Protein AF-A0AAW1LV44-F1 (afdb_monomer_lite)

Secondary structure (DSSP, 8-state):
-HHHHHHHTTS---------GGGGGGGGTTS-------------------HHHHHHHHHHHT--------EE-GGG--SPEEEEEETT--TTSTTHHHHHHHS--TT----TT-EEEEE-SS-EEEEEEEESSTTS---HHHHHHHHHHHHHH---S----B---SSS---SS--EE----------

Organism: Popillia japonica (NCBI:txid7064)

Foldseek 3Di:
DPPVVVVVVVDDDDDDDDDDPVCPCVVPPPPDDDDDDDDDDDDDDPDDPAPVVVVVVCVVVVDDDDFDWDWDFPQPDQAAEEEEDAQVLDPPQLCSCVCVVQFDCPPPRDDQLDWDWTDDPRYIYIYGHQHNDPPDDRDPNSVVSNVVNVVVVDPDLQGFYFYADRPPRPPDGITGIGGGDRPPPPD

pLDDT: mean 71.62, std 17.46, range [27.5, 92.81]

Sequence (187 aa):
MLRWRLRLSEYEYEIKYKPGRINSNADGLCRLLPHQETSTINTTNVSELNYQNFIKYHYTNQEVITFEKEEKPLAKIRSPLIIFWSQDLDESNQFSDFIKSHFNLNDVNPTINECIRLNNINQTIYLLFGTNCHFDKLEYKDIFQCLLNFRKTIKNNDFIFALPERHKNIKSNQLYEMFKYSSSISV

Structure (mmCIF, N/CA/C/O backbone):
data_AF-A0AAW1LV44-F1
#
_entry.id   AF-A0AAW1LV44-F1
#
loop_
_atom_site.group_PDB
_atom_site.id
_atom_site.type_symbol
_atom_site.label_atom_id
_atom_site.label_alt_id
_atom_site.label_comp_id
_atom_site.label_asym_id
_atom_site.label_entity_id
_atom_site.label_seq_id
_atom_site.pdbx_PDB_ins_code
_atom_site.Cartn_x
_atom_site.Cartn_y
_atom_site.Cartn_z
_atom_site.occupancy
_atom_site.B_iso_or_equiv
_atom_site.auth_seq_id
_atom_site.auth_comp_id
_atom_site.auth_asym_id
_atom_site.auth_atom_id
_atom_site.pdbx_PDB_model_num
ATOM 1 N N . MET A 1 1 ? -5.492 -28.083 -25.296 1.00 59.88 1 MET A N 1
ATOM 2 C CA . MET A 1 1 ? -5.864 -29.244 -24.449 1.00 59.88 1 MET A CA 1
ATOM 3 C C . MET A 1 1 ? -5.613 -30.624 -25.083 1.00 59.88 1 MET A C 1
ATOM 5 O O . MET A 1 1 ? -5.496 -31.582 -24.336 1.00 59.88 1 MET A O 1
ATOM 9 N N . LEU A 1 2 ? -5.478 -30.770 -26.412 1.00 70.94 2 LEU A N 1
ATOM 10 C CA . LEU A 1 2 ? -5.420 -32.088 -27.080 1.00 70.94 2 LEU A CA 1
ATOM 11 C C . LEU A 1 2 ? -4.149 -32.928 -26.805 1.00 70.94 2 LEU A C 1
ATOM 13 O O . LEU A 1 2 ? -4.217 -34.150 -26.736 1.00 70.94 2 LEU A O 1
ATOM 17 N N . ARG A 1 3 ? -2.994 -32.275 -26.605 1.00 70.31 3 ARG A N 1
ATOM 18 C CA . ARG A 1 3 ? -1.678 -32.934 -26.469 1.00 70.31 3 ARG A CA 1
ATOM 19 C C . ARG A 1 3 ? -1.577 -33.888 -25.272 1.00 70.31 3 ARG A C 1
ATOM 21 O O . ARG A 1 3 ? -0.935 -34.926 -25.373 1.00 70.31 3 ARG A O 1
ATOM 28 N N . TRP A 1 4 ? -2.199 -33.538 -24.149 1.00 73.00 4 TRP A N 1
ATOM 29 C CA . TRP A 1 4 ? -2.125 -34.340 -22.924 1.00 73.00 4 TRP A CA 1
ATOM 30 C C . TRP A 1 4 ? -3.054 -35.553 -22.959 1.00 73.00 4 TRP A C 1
ATOM 32 O O . TRP A 1 4 ? -2.708 -36.597 -22.421 1.00 73.00 4 TRP A O 1
ATOM 42 N N . ARG A 1 5 ? -4.184 -35.449 -23.666 1.00 79.88 5 ARG A N 1
ATOM 43 C CA . ARG A 1 5 ? -5.144 -36.548 -23.821 1.00 79.88 5 ARG A CA 1
ATOM 44 C C . ARG A 1 5 ? -4.548 -37.737 -24.578 1.00 79.88 5 ARG A C 1
ATOM 46 O O . ARG A 1 5 ? -4.749 -38.864 -24.154 1.00 79.88 5 ARG A O 1
ATOM 53 N N . LEU A 1 6 ? -3.796 -37.472 -25.649 1.00 81.12 6 LEU A N 1
ATOM 54 C CA . LEU A 1 6 ? -3.144 -38.515 -26.453 1.00 81.12 6 LEU A CA 1
ATOM 55 C C . LEU A 1 6 ? -2.041 -39.246 -25.677 1.00 81.12 6 LEU A C 1
ATOM 57 O O . LEU A 1 6 ? -1.939 -40.461 -25.758 1.00 81.12 6 LEU A O 1
ATOM 61 N N . ARG A 1 7 ? -1.260 -38.521 -24.866 1.00 79.81 7 ARG A N 1
ATOM 62 C CA . ARG A 1 7 ? -0.252 -39.152 -24.001 1.00 79.81 7 ARG A CA 1
ATOM 63 C C . ARG A 1 7 ? -0.875 -40.036 -22.931 1.00 79.81 7 ARG A C 1
ATOM 65 O O . ARG A 1 7 ? -0.362 -41.106 -22.657 1.00 79.81 7 ARG A O 1
ATOM 72 N N . LEU A 1 8 ? -1.968 -39.593 -22.312 1.00 81.12 8 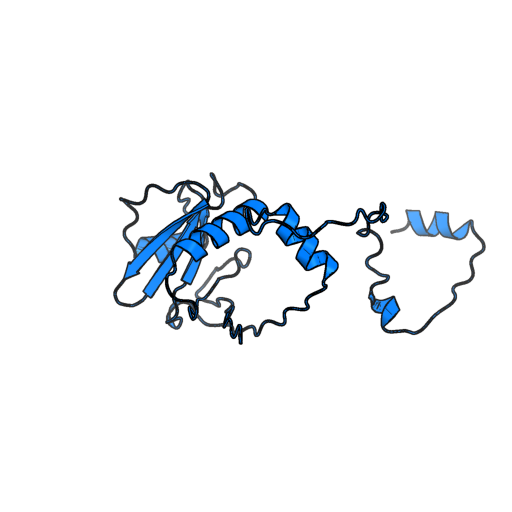LEU A N 1
ATOM 73 C CA . LEU A 1 8 ? -2.614 -40.374 -21.257 1.00 81.12 8 LEU A CA 1
ATOM 74 C C . LEU A 1 8 ? -3.295 -41.635 -21.800 1.00 81.12 8 LEU A C 1
ATOM 76 O O . LEU A 1 8 ? -3.354 -42.623 -21.081 1.00 81.12 8 LEU A O 1
ATOM 80 N N . SER A 1 9 ? -3.751 -41.637 -23.059 1.00 86.31 9 SER A N 1
ATOM 81 C CA . SER A 1 9 ? -4.369 -42.822 -23.671 1.00 86.31 9 SER A CA 1
ATOM 82 C C . SER A 1 9 ? -3.408 -43.983 -23.943 1.00 86.31 9 SER A C 1
ATOM 84 O O . SER A 1 9 ? -3.876 -45.072 -24.248 1.00 86.31 9 SER A O 1
ATOM 86 N N . GLU A 1 10 ? -2.093 -43.773 -23.845 1.00 89.25 10 GLU A N 1
ATOM 87 C CA . GLU A 1 10 ? -1.090 -44.836 -24.015 1.00 89.25 10 GLU A CA 1
ATOM 88 C C . GLU A 1 10 ? -0.897 -45.689 -22.748 1.00 89.25 10 GLU A C 1
ATOM 90 O O . GLU A 1 10 ? -0.266 -46.741 -22.811 1.00 89.25 10 GLU A O 1
ATOM 95 N N . TYR A 1 11 ? -1.432 -45.259 -21.601 1.00 88.94 11 TYR A N 1
ATOM 96 C CA . TYR A 1 11 ? -1.263 -45.938 -20.316 1.00 88.94 11 TYR A CA 1
ATOM 97 C C . TYR A 1 11 ? -2.575 -46.581 -19.853 1.00 88.94 11 TYR A C 1
ATOM 99 O O . TYR A 1 11 ? -3.642 -45.977 -19.954 1.00 88.94 11 TYR A O 1
ATOM 107 N N . GLU A 1 12 ? -2.496 -47.774 -19.264 1.00 87.38 12 GLU A N 1
ATOM 108 C CA . GLU A 1 12 ? -3.610 -48.362 -18.519 1.00 87.38 12 GLU A CA 1
ATOM 109 C C . GLU A 1 12 ? -3.657 -47.746 -17.118 1.00 87.38 12 GLU A C 1
ATOM 111 O O . GLU A 1 12 ? -2.725 -47.890 -16.325 1.00 87.38 12 GLU A O 1
ATOM 116 N N . TYR A 1 13 ? -4.732 -47.024 -16.805 1.00 83.56 13 TYR A N 1
ATOM 117 C CA . TYR A 1 13 ? -4.916 -46.404 -15.497 1.00 83.56 13 TYR A CA 1
ATOM 118 C C . TYR A 1 13 ? -6.321 -46.651 -14.953 1.00 83.56 13 TYR A C 1
ATOM 120 O O . TYR A 1 13 ? -7.307 -46.703 -15.684 1.00 83.56 13 TYR A O 1
ATOM 128 N N . GLU A 1 14 ? -6.410 -46.755 -13.630 1.00 86.00 14 GLU A N 1
ATOM 129 C CA . GLU A 1 14 ? -7.662 -46.894 -12.893 1.00 86.00 14 GLU A CA 1
ATOM 130 C C . GLU A 1 14 ? -7.895 -45.620 -12.068 1.00 86.00 14 GLU A C 1
ATOM 132 O O . GLU A 1 14 ? -7.075 -45.251 -11.223 1.00 86.00 14 GLU A O 1
ATOM 137 N N . ILE A 1 15 ? -9.014 -44.927 -12.299 1.00 78.44 15 ILE A N 1
ATOM 138 C CA . ILE A 1 15 ? -9.372 -43.736 -11.517 1.00 78.44 15 ILE A CA 1
ATOM 139 C C . ILE A 1 15 ? -10.054 -44.186 -10.223 1.00 78.44 15 ILE A C 1
ATOM 141 O O . ILE A 1 15 ? -11.226 -44.560 -10.222 1.00 78.44 15 ILE A O 1
ATOM 145 N N . LYS A 1 16 ? -9.339 -44.099 -9.097 1.00 77.69 16 LYS A N 1
ATOM 146 C CA . LYS A 1 16 ? -9.904 -44.364 -7.764 1.00 77.69 16 LYS A CA 1
ATOM 147 C C . LYS A 1 16 ? -10.396 -43.071 -7.125 1.00 77.69 16 LYS A C 1
ATOM 149 O O . LYS A 1 16 ? -9.604 -42.279 -6.617 1.00 77.69 16 LYS A O 1
ATOM 154 N N . TYR A 1 17 ? -11.712 -42.868 -7.127 1.00 74.31 17 TYR A N 1
ATOM 155 C CA . TYR A 1 17 ? -12.336 -41.737 -6.444 1.00 74.31 17 TYR A CA 1
ATOM 156 C C . TYR A 1 17 ? -12.250 -41.902 -4.919 1.00 74.31 17 TYR A C 1
ATOM 158 O O . TYR A 1 17 ? -12.671 -42.920 -4.371 1.00 74.31 17 TYR A O 1
ATOM 166 N N . LYS A 1 18 ? -11.713 -40.891 -4.226 1.00 66.75 18 LYS A N 1
ATOM 167 C CA . LYS A 1 18 ? -11.659 -40.832 -2.757 1.00 66.75 18 LYS A CA 1
ATOM 168 C C . LYS A 1 18 ? -12.358 -39.560 -2.263 1.00 66.75 18 LYS A C 1
ATOM 170 O O . LYS A 1 18 ? -11.726 -38.497 -2.270 1.00 66.75 18 LYS A O 1
ATOM 175 N N . PRO A 1 19 ? -13.633 -39.633 -1.841 1.00 63.62 19 PRO A N 1
ATOM 176 C CA . PRO A 1 19 ? -14.338 -38.470 -1.317 1.00 63.62 19 PRO A CA 1
ATOM 177 C C . PRO A 1 19 ? -13.716 -38.037 0.016 1.00 63.62 19 PRO A C 1
ATOM 179 O O . PRO A 1 19 ? -13.585 -38.834 0.941 1.00 63.62 19 PRO A O 1
ATOM 182 N N . GLY A 1 20 ? -13.320 -36.769 0.121 1.00 65.31 20 GLY A N 1
ATOM 183 C CA . GLY A 1 20 ? -12.789 -36.208 1.359 1.00 65.31 20 GLY A CA 1
ATOM 184 C C . GLY A 1 20 ? -12.456 -34.725 1.230 1.00 65.31 20 GLY A C 1
ATOM 185 O O . GLY A 1 20 ? -11.837 -34.306 0.254 1.00 65.31 20 GLY A O 1
ATOM 186 N N . ARG A 1 21 ? -12.819 -33.932 2.248 1.00 55.78 21 ARG A N 1
ATOM 187 C CA . ARG A 1 21 ? -12.537 -32.482 2.344 1.00 55.78 21 ARG A CA 1
ATOM 188 C C . ARG A 1 21 ? -11.030 -32.164 2.300 1.00 55.78 21 ARG A C 1
ATOM 190 O O . ARG A 1 21 ? -10.643 -31.073 1.905 1.00 55.78 21 ARG A O 1
ATOM 197 N N . ILE A 1 22 ? -10.196 -33.153 2.628 1.00 59.81 22 ILE A N 1
ATOM 198 C CA . ILE A 1 22 ? -8.724 -33.117 2.594 1.00 59.81 22 ILE A CA 1
ATOM 199 C C . ILE A 1 22 ? -8.189 -33.055 1.147 1.00 59.81 22 ILE A C 1
ATOM 201 O O . ILE A 1 22 ? -7.154 -32.449 0.893 1.00 59.81 22 ILE A O 1
ATOM 205 N N . ASN A 1 23 ? -8.927 -33.609 0.176 1.00 52.72 23 ASN A N 1
ATOM 206 C CA . ASN A 1 23 ? -8.529 -33.650 -1.237 1.00 52.72 23 ASN A CA 1
ATOM 207 C C . ASN A 1 23 ? -9.073 -32.466 -2.052 1.00 52.72 23 ASN A C 1
ATOM 209 O O . ASN A 1 23 ? -8.818 -32.384 -3.251 1.00 52.72 23 ASN A O 1
ATOM 213 N N . SER A 1 24 ? -9.795 -31.531 -1.422 1.00 50.53 24 SER A N 1
ATOM 214 C CA . SER A 1 24 ? -10.335 -30.348 -2.109 1.00 50.53 24 SER A CA 1
ATOM 215 C C . SER A 1 24 ? -9.235 -29.407 -2.627 1.00 50.53 24 SER A C 1
ATOM 217 O O . SER A 1 24 ? -9.494 -28.607 -3.517 1.00 50.53 24 SER A O 1
ATOM 219 N N . ASN A 1 25 ? -8.007 -29.548 -2.112 1.00 53.12 25 ASN A N 1
ATOM 220 C CA . ASN A 1 25 ? -6.814 -28.814 -2.545 1.00 53.12 25 ASN A CA 1
ATOM 221 C C . ASN A 1 25 ? -5.931 -29.604 -3.535 1.00 53.12 25 ASN A C 1
ATOM 223 O O . ASN A 1 25 ? -4.837 -29.148 -3.869 1.00 53.12 25 ASN A O 1
ATOM 227 N N . ALA A 1 26 ? -6.368 -30.775 -4.019 1.00 53.94 26 ALA A N 1
ATOM 228 C CA . ALA A 1 26 ? -5.604 -31.572 -4.990 1.00 53.94 26 ALA A CA 1
ATOM 229 C C . ALA A 1 26 ? -5.420 -30.859 -6.346 1.00 53.94 26 ALA A C 1
ATOM 231 O O . ALA A 1 26 ? -4.482 -31.167 -7.076 1.00 53.94 26 ALA A O 1
ATOM 232 N N . ASP A 1 27 ? -6.245 -29.847 -6.634 1.00 54.91 27 ASP A N 1
ATOM 233 C CA . ASP A 1 27 ? -6.111 -28.957 -7.798 1.00 54.91 27 ASP A CA 1
ATOM 234 C C . ASP A 1 27 ? -4.880 -28.014 -7.702 1.00 54.91 27 ASP A C 1
ATOM 236 O O . ASP A 1 27 ? -4.541 -27.297 -8.638 1.00 54.91 27 ASP A O 1
ATOM 240 N N . GLY A 1 28 ? -4.162 -28.023 -6.566 1.00 49.91 28 GLY A N 1
ATOM 241 C CA . GLY A 1 28 ? -3.028 -27.138 -6.269 1.00 49.91 28 GLY A CA 1
ATOM 242 C C . GLY A 1 28 ? -1.634 -27.783 -6.246 1.00 49.91 28 GLY A C 1
ATOM 243 O O . GLY A 1 28 ? -0.686 -27.131 -5.799 1.00 49.91 28 GLY A O 1
ATOM 244 N N . LEU A 1 29 ? -1.459 -29.029 -6.707 1.00 50.44 29 LEU A N 1
ATOM 245 C CA . LEU A 1 29 ? -0.192 -29.792 -6.628 1.00 50.44 29 LEU A CA 1
ATOM 246 C C . LEU A 1 29 ? 0.953 -29.313 -7.560 1.00 50.44 29 LEU A C 1
ATOM 248 O O . LEU A 1 29 ? 1.772 -30.106 -8.013 1.00 50.44 29 LEU A O 1
ATOM 252 N N . CYS A 1 30 ? 1.088 -28.006 -7.798 1.00 44.97 30 CYS A N 1
ATOM 253 C CA . CYS A 1 30 ? 2.305 -27.418 -8.383 1.00 44.97 30 CYS A CA 1
ATOM 254 C C . CYS A 1 30 ? 3.004 -26.384 -7.481 1.00 44.97 30 CYS A C 1
ATOM 256 O O . CYS A 1 30 ? 3.848 -25.638 -7.969 1.00 44.97 30 CYS A O 1
ATOM 258 N N . ARG A 1 31 ? 2.690 -26.301 -6.178 1.00 51.72 31 ARG A N 1
ATOM 259 C CA . ARG A 1 31 ? 3.281 -25.272 -5.289 1.00 51.72 31 ARG A CA 1
ATOM 260 C C . ARG A 1 31 ? 3.856 -25.756 -3.955 1.00 51.72 31 ARG A C 1
ATOM 262 O O . ARG A 1 31 ? 4.122 -24.935 -3.086 1.00 51.72 31 ARG A O 1
ATOM 269 N N . LEU A 1 32 ? 4.100 -27.052 -3.786 1.00 48.75 32 LEU A N 1
ATOM 270 C CA . LEU A 1 32 ? 4.829 -27.564 -2.621 1.00 48.75 32 LEU A CA 1
ATOM 271 C C . LEU A 1 32 ? 6.212 -28.047 -3.076 1.00 48.75 32 LEU A C 1
ATOM 273 O O . LEU A 1 32 ? 6.321 -29.050 -3.775 1.00 48.75 32 LEU A O 1
ATOM 277 N N . LEU A 1 33 ? 7.262 -27.302 -2.721 1.00 44.53 33 LEU A N 1
ATOM 278 C CA . LEU A 1 33 ? 8.645 -27.780 -2.821 1.00 44.53 33 LEU A CA 1
ATOM 279 C C . LEU A 1 33 ? 8.858 -28.911 -1.796 1.00 44.53 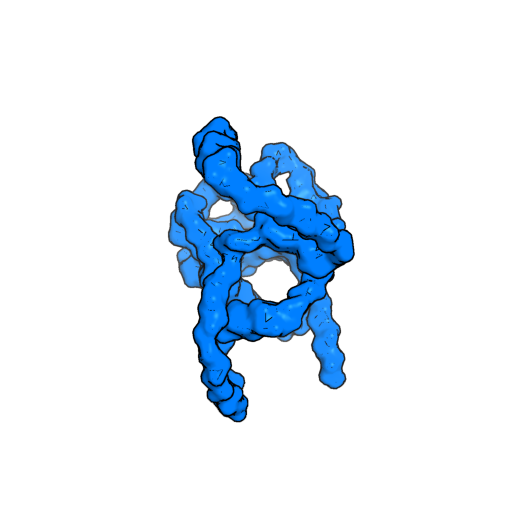33 LEU A C 1
ATOM 281 O O . LEU A 1 33 ? 8.277 -28.847 -0.708 1.00 44.53 33 LEU A O 1
ATOM 285 N N . PRO A 1 34 ? 9.664 -29.942 -2.110 1.00 44.44 34 PRO A N 1
ATOM 286 C CA . PRO A 1 34 ? 9.899 -31.046 -1.194 1.00 44.44 34 PRO A CA 1
ATOM 287 C C . PRO A 1 34 ? 10.616 -30.562 0.069 1.00 44.44 34 PRO A C 1
ATOM 289 O O . PRO A 1 34 ? 11.611 -29.840 0.021 1.00 44.44 34 PRO A O 1
ATOM 292 N N . HIS A 1 35 ? 10.056 -30.982 1.198 1.00 42.09 35 HIS A N 1
ATOM 293 C CA . HIS A 1 35 ? 10.529 -30.771 2.557 1.00 42.09 35 HIS A CA 1
ATOM 294 C C . HIS A 1 35 ? 11.988 -31.241 2.693 1.00 42.09 35 HIS A C 1
ATOM 296 O O . HIS A 1 35 ? 12.250 -32.441 2.661 1.00 42.09 35 HIS A O 1
ATOM 302 N N . GLN A 1 36 ? 12.936 -30.310 2.834 1.00 47.69 36 GLN A N 1
ATOM 303 C CA . GLN A 1 36 ? 14.270 -30.626 3.341 1.00 47.69 36 GLN A CA 1
ATOM 304 C C . GLN A 1 36 ? 14.306 -30.334 4.845 1.00 47.69 36 GLN A C 1
ATOM 306 O O . GLN A 1 36 ? 14.183 -29.192 5.277 1.00 47.69 36 GLN A O 1
ATOM 311 N N . GLU A 1 37 ? 14.371 -31.436 5.588 1.00 47.19 37 GLU A N 1
ATOM 312 C CA . GLU A 1 37 ? 14.897 -31.667 6.936 1.00 47.19 37 GLU A CA 1
ATOM 313 C C . GLU A 1 37 ? 14.923 -30.490 7.932 1.00 47.19 37 GLU A C 1
ATOM 315 O O . GLU A 1 37 ? 15.681 -29.523 7.849 1.00 47.19 37 GLU A O 1
ATOM 320 N N . THR A 1 38 ? 14.100 -30.657 8.967 1.00 45.34 38 THR A N 1
ATOM 321 C CA . THR A 1 38 ? 14.036 -29.882 10.205 1.00 45.34 38 THR A CA 1
ATOM 322 C C . THR A 1 38 ? 15.399 -29.738 10.880 1.00 45.34 38 THR A C 1
ATOM 324 O O . THR A 1 38 ? 15.876 -30.658 11.540 1.00 45.34 38 THR A O 1
ATOM 327 N N . SER A 1 39 ? 15.981 -28.542 10.805 1.00 39.94 39 SER A N 1
ATOM 328 C CA . SER A 1 39 ? 16.991 -28.100 11.768 1.00 39.94 39 SER A CA 1
ATOM 329 C C . SER A 1 39 ? 16.300 -27.397 12.937 1.00 39.94 39 SER A C 1
ATOM 331 O O . SER A 1 39 ? 15.615 -26.386 12.760 1.00 39.94 39 SER A O 1
ATOM 333 N N . THR A 1 40 ? 16.471 -27.961 14.129 1.00 40.94 40 THR A N 1
ATOM 334 C CA . THR A 1 40 ? 16.079 -27.412 15.432 1.00 40.94 40 THR A CA 1
ATOM 335 C C . THR A 1 40 ? 16.654 -26.008 15.624 1.00 40.94 40 THR A C 1
ATOM 337 O O . THR A 1 40 ? 17.873 -25.844 15.667 1.00 40.94 40 THR A O 1
ATOM 340 N N . ILE A 1 41 ? 15.795 -24.994 15.756 1.00 41.31 41 ILE A N 1
ATOM 341 C CA . ILE A 1 41 ? 16.218 -23.641 16.139 1.00 41.31 41 ILE A CA 1
ATOM 342 C C . ILE A 1 41 ? 16.016 -23.509 17.644 1.00 41.31 41 ILE A C 1
ATOM 344 O O . ILE A 1 41 ? 14.887 -23.457 18.126 1.00 41.31 41 ILE A O 1
ATOM 348 N N . ASN A 1 42 ? 17.134 -23.465 18.366 1.00 42.25 42 ASN A N 1
ATOM 349 C CA . ASN A 1 42 ? 17.175 -23.060 19.761 1.00 42.25 42 ASN A CA 1
ATOM 350 C C . ASN A 1 42 ? 16.745 -21.595 19.881 1.00 42.25 42 ASN A C 1
ATOM 352 O O . ASN A 1 42 ? 17.254 -20.712 19.192 1.00 42.25 42 ASN A O 1
ATOM 356 N N . THR A 1 43 ? 15.793 -21.371 20.777 1.00 47.16 43 THR A N 1
ATOM 357 C CA . THR A 1 43 ? 15.227 -20.085 21.161 1.00 47.16 43 THR A CA 1
ATOM 358 C C . THR A 1 43 ? 16.256 -19.252 21.918 1.00 47.16 43 THR A C 1
ATOM 360 O O . THR A 1 43 ? 16.388 -19.401 23.127 1.00 47.16 43 THR A O 1
ATOM 363 N N . THR A 1 44 ? 16.949 -18.337 21.247 1.00 40.75 44 THR A N 1
ATOM 364 C CA . THR A 1 44 ? 17.564 -17.172 21.897 1.00 40.75 44 THR A CA 1
ATOM 365 C C . THR A 1 44 ? 17.626 -15.998 20.918 1.00 40.75 44 THR A C 1
ATOM 367 O O . THR A 1 44 ? 18.093 -16.137 19.793 1.00 40.75 44 THR A O 1
ATOM 370 N N . ASN A 1 45 ? 17.175 -14.834 21.400 1.00 38.03 45 ASN A N 1
ATOM 371 C CA . ASN A 1 45 ? 17.267 -13.488 20.813 1.00 38.03 45 ASN A CA 1
ATOM 372 C C . ASN A 1 45 ? 16.084 -13.026 19.942 1.00 38.03 45 ASN A C 1
ATOM 374 O O . ASN A 1 45 ? 16.029 -13.197 18.727 1.00 38.03 45 ASN A O 1
ATOM 378 N N . VAL A 1 46 ? 15.157 -12.333 20.611 1.00 50.22 46 VAL A N 1
ATOM 379 C CA . VAL A 1 46 ? 14.233 -11.358 20.019 1.00 50.22 46 VAL A CA 1
ATOM 380 C C . VAL A 1 46 ? 15.063 -10.170 19.515 1.00 50.22 46 VAL A C 1
ATOM 382 O O . VAL A 1 46 ? 15.265 -9.197 20.233 1.00 50.22 46 VAL A O 1
ATOM 385 N N . SER A 1 47 ? 15.597 -10.254 18.302 1.00 52.12 47 SER A N 1
ATOM 386 C CA . SER A 1 47 ? 16.229 -9.117 17.622 1.00 52.12 47 SER A CA 1
ATOM 387 C C . SER A 1 47 ? 16.328 -9.414 16.127 1.00 52.12 47 SER A C 1
ATOM 389 O O . SER A 1 47 ? 16.872 -10.444 15.743 1.00 52.12 47 SER A O 1
ATOM 391 N N . GLU A 1 48 ? 15.790 -8.501 15.317 1.00 52.84 48 GLU A N 1
ATOM 392 C CA . GLU A 1 48 ? 15.570 -8.574 13.865 1.00 52.84 48 GLU A CA 1
ATOM 393 C C . GLU A 1 48 ? 14.354 -9.416 13.432 1.00 52.84 48 GLU A C 1
ATOM 395 O O . GLU A 1 48 ? 14.439 -10.603 13.104 1.00 52.84 48 GLU A O 1
ATOM 400 N N . LEU A 1 49 ? 13.186 -8.764 13.351 1.00 62.50 49 LEU A N 1
ATOM 401 C CA . LEU A 1 49 ? 12.053 -9.280 12.580 1.00 62.50 49 LEU A CA 1
ATOM 402 C C . LEU A 1 49 ? 12.430 -9.238 11.088 1.00 62.50 49 LEU A C 1
ATOM 404 O O . LEU A 1 49 ? 12.102 -8.302 10.366 1.00 62.50 49 LEU A O 1
ATOM 408 N N . ASN A 1 50 ? 13.190 -10.234 10.643 1.00 81.69 50 ASN A N 1
ATOM 409 C CA . ASN A 1 50 ? 13.576 -10.401 9.250 1.00 81.69 50 ASN A CA 1
ATOM 410 C C . ASN A 1 50 ? 12.384 -10.966 8.466 1.00 81.69 50 ASN A C 1
ATOM 412 O O . ASN A 1 50 ? 11.732 -11.909 8.922 1.00 81.69 50 ASN A O 1
ATOM 416 N N . TYR A 1 51 ? 12.133 -10.424 7.272 1.00 83.12 51 TYR A N 1
ATOM 417 C CA . TYR A 1 51 ? 11.101 -10.896 6.347 1.00 83.12 51 TYR A CA 1
ATOM 418 C C . TYR A 1 51 ? 11.108 -12.426 6.184 1.00 83.12 51 TYR A C 1
ATOM 420 O O . TYR A 1 51 ? 10.056 -13.056 6.232 1.00 83.12 51 TYR A O 1
ATOM 428 N N . GLN A 1 52 ? 12.287 -13.048 6.088 1.00 85.06 52 GLN A N 1
ATOM 429 C CA . GLN A 1 52 ? 12.398 -14.507 5.953 1.00 85.06 52 GLN A CA 1
ATOM 430 C C . GLN A 1 52 ? 11.875 -15.260 7.184 1.00 85.06 52 GLN A C 1
ATOM 432 O O . GLN A 1 52 ? 11.176 -16.263 7.050 1.00 85.06 52 GLN A O 1
ATOM 437 N N . ASN A 1 53 ? 12.158 -14.754 8.386 1.00 85.44 53 ASN A N 1
ATOM 438 C CA . ASN A 1 53 ? 11.677 -15.347 9.634 1.00 85.44 53 ASN A CA 1
ATOM 439 C C . ASN A 1 53 ? 10.164 -15.165 9.783 1.00 85.44 53 ASN A C 1
ATOM 441 O O . ASN A 1 53 ? 9.477 -16.109 10.164 1.00 85.44 53 ASN A O 1
ATOM 445 N N . PHE A 1 54 ? 9.650 -13.983 9.428 1.00 84.25 54 PHE A N 1
ATOM 446 C CA . PHE A 1 54 ? 8.215 -13.692 9.408 1.00 84.25 54 PHE A CA 1
ATOM 447 C C . PHE A 1 54 ? 7.466 -14.676 8.503 1.00 84.25 54 PHE A C 1
ATOM 449 O O . PHE A 1 54 ? 6.517 -15.332 8.929 1.00 84.25 54 PHE A O 1
ATOM 456 N N . ILE A 1 55 ? 7.948 -14.844 7.272 1.00 83.19 55 ILE A N 1
ATOM 457 C CA . ILE A 1 55 ? 7.359 -15.765 6.303 1.00 83.19 55 ILE A CA 1
ATOM 458 C C . ILE A 1 55 ? 7.430 -17.216 6.799 1.00 83.19 55 ILE A C 1
ATOM 460 O O . ILE A 1 55 ? 6.420 -17.921 6.784 1.00 83.19 55 ILE A O 1
ATOM 464 N N . LYS A 1 56 ? 8.594 -17.660 7.291 1.00 84.38 56 LYS A N 1
ATOM 465 C CA . LYS A 1 56 ? 8.777 -19.018 7.826 1.00 84.38 56 LYS A CA 1
ATOM 466 C C . LYS A 1 56 ? 7.824 -19.311 8.987 1.00 84.38 56 LYS A C 1
ATOM 468 O O . LYS A 1 56 ? 7.238 -20.392 9.029 1.00 84.38 56 LYS A O 1
ATOM 473 N N . TYR A 1 57 ? 7.653 -18.360 9.903 1.00 82.12 57 TYR A N 1
ATOM 474 C CA . TYR A 1 57 ? 6.755 -18.489 11.048 1.00 82.12 57 TYR A CA 1
ATOM 475 C C . TYR A 1 57 ? 5.298 -18.678 10.605 1.00 82.12 57 TYR A C 1
ATOM 477 O O . TYR A 1 57 ? 4.676 -19.681 10.957 1.00 82.12 57 TYR A O 1
ATOM 485 N N . HIS A 1 58 ? 4.771 -17.781 9.766 1.00 73.38 58 HIS A N 1
ATOM 486 C CA . HIS A 1 58 ? 3.363 -17.845 9.360 1.00 73.38 58 HIS A CA 1
ATOM 487 C C . HIS A 1 58 ? 3.047 -19.032 8.435 1.00 73.38 58 HIS A C 1
ATOM 489 O O . HIS A 1 58 ? 1.962 -19.603 8.545 1.00 73.38 58 HIS A O 1
ATOM 495 N N . TYR A 1 59 ? 3.985 -19.480 7.587 1.00 72.50 59 TYR A N 1
ATOM 496 C CA . TYR A 1 59 ? 3.790 -20.715 6.808 1.00 72.50 59 TYR A CA 1
ATOM 497 C C . TYR A 1 59 ? 3.731 -21.968 7.684 1.00 72.50 59 TYR A C 1
ATOM 499 O O . TYR A 1 59 ? 2.970 -22.886 7.384 1.00 72.50 59 TYR A O 1
ATOM 507 N N . THR A 1 60 ? 4.527 -22.013 8.755 1.00 77.38 60 THR A N 1
ATOM 508 C CA . THR A 1 60 ? 4.584 -23.176 9.653 1.00 77.38 60 THR A CA 1
ATOM 509 C C . THR A 1 60 ? 3.334 -23.263 10.525 1.00 77.38 60 THR A C 1
ATOM 511 O O . THR A 1 60 ? 2.813 -24.353 10.743 1.00 77.38 60 THR A O 1
ATOM 514 N N . ASN A 1 61 ? 2.822 -22.119 10.981 1.00 73.31 61 ASN A N 1
ATOM 515 C CA . ASN A 1 61 ? 1.727 -22.076 11.949 1.00 73.31 61 ASN A CA 1
ATOM 516 C C . ASN A 1 61 ? 0.327 -22.085 11.320 1.00 73.31 61 ASN A C 1
ATOM 518 O O . ASN A 1 61 ? -0.647 -22.202 12.056 1.00 73.31 61 ASN A O 1
ATOM 522 N N . GLN A 1 62 ? 0.216 -21.983 9.986 1.00 63.75 62 GLN A N 1
ATOM 523 C CA . GLN A 1 62 ? -1.055 -22.009 9.242 1.00 63.75 62 GLN A CA 1
ATOM 524 C C . GLN A 1 62 ? -2.151 -21.129 9.869 1.00 63.75 62 GLN A C 1
ATOM 526 O O . GLN A 1 62 ? -3.320 -21.512 9.914 1.00 63.75 62 GLN A O 1
ATOM 531 N N . GLU A 1 63 ? -1.783 -19.950 10.374 1.00 63.62 63 GLU A N 1
ATOM 532 C CA . GLU A 1 63 ? -2.754 -19.034 10.965 1.00 63.62 63 GLU A CA 1
ATOM 533 C C . GLU A 1 63 ? -3.758 -18.598 9.893 1.00 63.62 63 GLU A C 1
ATOM 535 O O . GLU A 1 63 ? -3.431 -17.869 8.954 1.00 63.62 63 GLU A O 1
ATOM 540 N N . VAL A 1 64 ? -4.999 -19.069 10.022 1.00 57.72 64 VAL A N 1
ATOM 541 C CA . VAL A 1 64 ? -6.101 -18.629 9.170 1.00 57.72 64 VAL A CA 1
ATOM 542 C C . VAL A 1 64 ? -6.603 -17.310 9.731 1.00 57.72 64 VAL A C 1
ATOM 544 O O . VAL A 1 64 ? -7.385 -17.278 10.679 1.00 57.72 64 VAL A O 1
ATOM 547 N N . ILE A 1 65 ? -6.141 -16.210 9.145 1.00 62.28 65 ILE A N 1
ATOM 548 C CA . ILE A 1 65 ? -6.658 -14.886 9.473 1.00 62.28 65 ILE A CA 1
ATOM 549 C C . ILE A 1 65 ? -7.938 -14.672 8.661 1.00 62.28 65 ILE A C 1
ATOM 551 O O . ILE A 1 65 ? -7.906 -14.568 7.435 1.00 62.28 65 ILE A O 1
ATOM 555 N N . THR A 1 66 ? -9.080 -14.639 9.343 1.00 54.16 66 THR A N 1
ATOM 556 C CA . THR A 1 66 ? -10.358 -14.236 8.750 1.00 54.16 66 THR A CA 1
ATOM 557 C C . THR A 1 66 ? -10.497 -12.723 8.821 1.00 54.16 66 THR A C 1
ATOM 559 O O . THR A 1 66 ? -10.409 -12.145 9.903 1.00 54.16 66 THR A O 1
ATOM 562 N N . PHE A 1 67 ? -10.745 -12.089 7.677 1.00 60.50 67 PHE A N 1
ATOM 563 C CA . PHE A 1 67 ? -10.972 -10.650 7.587 1.00 60.50 67 PHE A CA 1
ATOM 564 C C . PHE A 1 67 ? -12.437 -10.371 7.255 1.00 60.50 67 PHE A C 1
ATOM 566 O O . PHE A 1 67 ? -13.000 -10.984 6.347 1.00 60.50 67 PHE A O 1
ATOM 573 N N . GLU A 1 68 ? -13.045 -9.429 7.973 1.00 58.62 68 GLU A N 1
ATOM 574 C CA . GLU A 1 68 ? -14.346 -8.881 7.599 1.00 58.62 68 GLU A CA 1
ATOM 575 C C . GLU A 1 68 ? -14.142 -7.794 6.549 1.00 58.62 68 GLU A C 1
ATOM 577 O O . GLU A 1 68 ? -13.529 -6.760 6.810 1.00 58.62 68 GLU A O 1
ATOM 582 N N . LYS A 1 69 ? -14.653 -8.048 5.346 1.00 62.28 69 LYS A N 1
ATOM 583 C CA . LYS A 1 69 ? -14.601 -7.102 4.241 1.00 62.28 69 LYS A CA 1
ATOM 584 C C . LYS A 1 69 ? -15.830 -6.200 4.279 1.00 62.28 69 LYS A C 1
ATOM 586 O O . LYS A 1 69 ? -16.957 -6.674 4.171 1.00 62.28 69 LYS A O 1
ATOM 591 N N . GLU A 1 70 ? -15.600 -4.895 4.355 1.00 66.62 70 GLU A N 1
ATOM 592 C CA . GLU A 1 70 ? -16.643 -3.880 4.236 1.00 66.62 70 GLU A CA 1
ATOM 593 C C . GLU A 1 70 ? -16.281 -2.907 3.113 1.00 66.62 70 GLU A C 1
ATOM 595 O O . GLU A 1 70 ? -15.164 -2.394 3.070 1.00 66.62 70 GLU A O 1
ATOM 600 N N . GLU A 1 71 ? -17.214 -2.668 2.192 1.00 67.50 71 GLU A N 1
ATOM 601 C CA . GLU A 1 71 ? -17.002 -1.780 1.052 1.00 67.50 71 GLU A CA 1
ATOM 602 C C . GLU A 1 71 ? -17.630 -0.406 1.337 1.00 67.50 71 GLU A C 1
ATOM 604 O O . GLU A 1 71 ? -18.852 -0.266 1.438 1.00 67.50 71 GLU A O 1
ATOM 609 N N . LYS A 1 72 ? -16.794 0.634 1.477 1.00 70.56 72 LYS A N 1
ATOM 610 C CA . LYS A 1 72 ? -17.244 2.018 1.725 1.00 70.56 72 LYS A CA 1
ATOM 611 C C . LYS A 1 72 ? -16.662 3.011 0.714 1.00 70.56 72 LYS A C 1
ATOM 613 O O . LYS A 1 72 ? -15.498 2.879 0.338 1.00 70.56 72 LYS A O 1
ATOM 618 N N . PRO A 1 73 ? -17.428 4.031 0.278 1.00 71.88 73 PRO A N 1
ATOM 619 C CA . PRO A 1 73 ? -16.889 5.107 -0.552 1.00 71.88 73 PRO A CA 1
ATOM 620 C C . PRO A 1 73 ? -15.895 5.957 0.248 1.00 71.88 73 PRO A C 1
ATOM 622 O O . PRO A 1 73 ? -16.132 6.224 1.428 1.00 71.88 73 PRO A O 1
ATOM 625 N N . LEU A 1 74 ? -14.831 6.43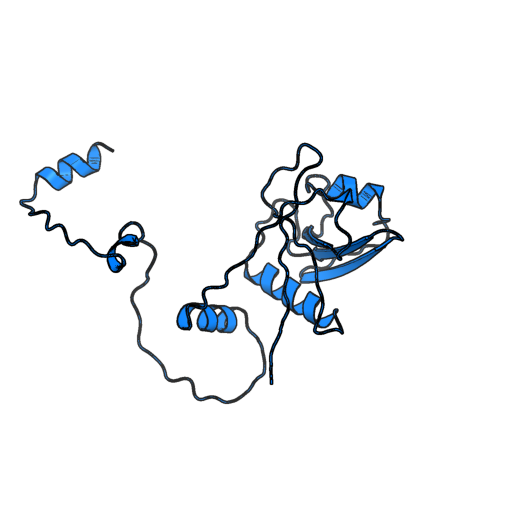2 -0.411 1.00 70.31 74 LEU A N 1
ATOM 626 C CA . LEU A 1 74 ? -13.727 7.184 0.206 1.00 70.31 74 LEU A CA 1
ATOM 627 C C . LEU A 1 74 ? -14.203 8.339 1.090 1.00 70.31 74 LEU A C 1
ATOM 629 O O . LEU A 1 74 ? -13.750 8.489 2.217 1.00 70.31 74 LEU A O 1
ATOM 633 N N . ALA A 1 75 ? -15.188 9.099 0.605 1.00 70.94 75 ALA A N 1
ATOM 634 C CA . ALA A 1 75 ? -15.745 10.257 1.299 1.00 70.94 75 ALA A CA 1
ATOM 635 C C . ALA A 1 75 ? -16.433 9.926 2.639 1.00 70.94 75 ALA A C 1
ATOM 637 O O . ALA A 1 75 ? -16.684 10.824 3.438 1.00 70.94 75 ALA A O 1
ATOM 638 N N . LYS A 1 76 ? -16.786 8.658 2.888 1.00 75.31 76 LYS A N 1
ATOM 639 C CA . LYS A 1 76 ? -17.407 8.210 4.147 1.00 75.31 76 LYS A CA 1
ATOM 640 C C . LYS A 1 76 ? -16.412 7.556 5.104 1.00 75.31 76 LYS A C 1
ATOM 642 O O . LYS A 1 76 ? -16.795 7.206 6.222 1.00 75.31 76 LYS A O 1
ATOM 647 N N . ILE A 1 77 ? -15.165 7.363 4.684 1.00 75.88 77 ILE A N 1
ATOM 648 C CA . ILE A 1 77 ? -14.124 6.794 5.535 1.00 75.88 77 ILE A CA 1
ATOM 649 C C . ILE A 1 77 ? -13.699 7.885 6.514 1.00 75.88 77 ILE A C 1
ATOM 651 O O . ILE A 1 77 ? -13.341 8.977 6.107 1.00 75.88 77 ILE A O 1
ATOM 655 N N . ARG A 1 78 ? -13.798 7.599 7.815 1.00 79.19 78 ARG A N 1
ATOM 656 C CA . ARG A 1 78 ? -13.339 8.504 8.886 1.00 79.19 78 ARG A CA 1
ATOM 657 C C . ARG A 1 78 ? -12.043 8.034 9.536 1.00 79.19 78 ARG A C 1
ATOM 659 O O . ARG A 1 78 ? -11.386 8.798 10.233 1.00 79.19 78 ARG A O 1
ATOM 666 N N . SER A 1 79 ? -11.702 6.761 9.353 1.00 82.31 79 SER A N 1
ATOM 667 C CA . SER A 1 79 ? -10.448 6.199 9.837 1.00 82.31 79 SER A CA 1
ATOM 668 C C . SER A 1 79 ? -9.282 6.690 8.978 1.00 82.31 79 SER A C 1
ATOM 670 O O . SER A 1 79 ? -9.469 6.928 7.780 1.00 82.31 79 SER A O 1
ATOM 672 N N . PRO A 1 80 ? -8.070 6.786 9.540 1.00 87.06 80 PRO A N 1
ATOM 673 C CA . PRO A 1 80 ? -6.877 7.046 8.755 1.00 87.06 80 PRO A CA 1
ATOM 674 C C . PRO A 1 80 ? -6.709 6.032 7.620 1.00 87.06 80 PRO A C 1
ATOM 676 O O . PRO A 1 80 ? -6.973 4.843 7.800 1.00 87.06 80 PRO A O 1
ATOM 679 N N . LEU A 1 81 ? -6.279 6.507 6.456 1.00 87.06 81 LEU A N 1
ATOM 680 C CA . LEU A 1 81 ? -6.107 5.695 5.253 1.00 87.06 81 LEU A CA 1
ATOM 681 C C . LEU A 1 81 ? -4.625 5.409 5.028 1.00 87.06 81 LEU A C 1
ATOM 683 O O . LEU A 1 81 ? -3.811 6.317 5.150 1.00 87.06 81 LEU A O 1
ATOM 687 N N . ILE A 1 82 ? -4.271 4.181 4.675 1.00 89.19 82 ILE A N 1
ATOM 688 C CA . ILE A 1 82 ? -2.907 3.801 4.298 1.00 89.19 82 ILE A CA 1
ATOM 689 C C . ILE A 1 82 ? -2.879 3.566 2.795 1.00 89.19 82 ILE A C 1
ATOM 691 O O . ILE A 1 82 ? -3.693 2.804 2.291 1.00 89.19 82 ILE A O 1
ATOM 695 N N . ILE A 1 83 ? -1.957 4.188 2.070 1.00 88.69 83 ILE A N 1
ATOM 696 C CA . ILE A 1 83 ? -1.836 4.035 0.617 1.00 88.69 83 ILE A CA 1
ATOM 697 C C . ILE A 1 83 ? -0.390 3.724 0.265 1.00 88.69 83 ILE A C 1
ATOM 699 O O . ILE A 1 83 ? 0.519 4.434 0.682 1.00 88.69 83 ILE A O 1
ATOM 703 N N . PHE A 1 84 ? -0.185 2.691 -0.551 1.00 88.38 84 PHE A N 1
ATOM 704 C CA . PHE A 1 84 ? 1.108 2.457 -1.182 1.00 88.38 84 PHE A CA 1
ATOM 705 C C . PHE A 1 84 ? 1.281 3.372 -2.397 1.00 88.38 84 PHE A C 1
ATOM 707 O O . PHE A 1 84 ? 0.419 3.399 -3.279 1.00 88.38 84 PHE A O 1
ATOM 714 N N . TRP A 1 85 ? 2.410 4.071 -2.462 1.00 89.50 85 TRP A N 1
ATOM 715 C CA . TRP A 1 85 ? 2.810 4.901 -3.598 1.00 89.50 85 TRP A CA 1
ATOM 716 C C . TRP A 1 85 ? 4.248 4.574 -4.017 1.00 89.50 85 TRP A C 1
ATOM 718 O O . TRP A 1 85 ? 5.012 3.958 -3.274 1.00 89.50 85 TRP A O 1
ATOM 728 N N . SER A 1 86 ? 4.591 4.960 -5.235 1.00 89.56 86 SER A N 1
ATOM 729 C CA . SER A 1 86 ? 5.949 5.100 -5.747 1.00 89.56 86 SER A CA 1
ATOM 730 C C . SER A 1 86 ? 6.592 6.443 -5.373 1.00 89.56 86 SER A C 1
ATOM 732 O O . SER A 1 86 ? 5.910 7.440 -5.125 1.00 89.56 86 SER A O 1
ATOM 734 N N . GLN A 1 87 ? 7.922 6.460 -5.339 1.00 89.75 87 GLN A N 1
ATOM 735 C CA . GLN A 1 87 ? 8.738 7.635 -5.030 1.00 89.75 87 GLN A CA 1
ATOM 736 C C . GLN A 1 87 ? 8.654 8.723 -6.113 1.00 89.75 87 GLN A C 1
ATOM 738 O O . GLN A 1 87 ? 8.750 9.906 -5.804 1.00 89.75 87 GLN A O 1
ATOM 743 N N . ASP A 1 88 ? 8.434 8.335 -7.369 1.00 86.94 88 ASP A N 1
ATOM 744 C CA . ASP A 1 88 ? 8.256 9.247 -8.509 1.00 86.94 88 ASP A CA 1
ATOM 745 C C . ASP A 1 88 ? 6.965 10.090 -8.460 1.00 86.94 88 ASP A C 1
ATOM 747 O O . ASP A 1 88 ? 6.787 10.969 -9.301 1.00 86.94 88 ASP A O 1
ATOM 751 N N . LEU A 1 89 ? 6.079 9.851 -7.480 1.00 83.94 89 LEU A N 1
ATOM 752 C CA . LEU A 1 89 ? 4.804 10.560 -7.299 1.00 83.94 89 LEU A CA 1
ATOM 753 C C . LEU A 1 89 ? 3.949 10.606 -8.579 1.00 83.94 89 LEU A C 1
ATOM 755 O O . LEU A 1 89 ? 3.229 11.579 -8.830 1.00 83.94 89 LEU A O 1
ATOM 759 N N . ASP A 1 90 ? 4.012 9.534 -9.370 1.00 81.56 90 ASP A N 1
ATOM 760 C CA . ASP A 1 90 ? 3.362 9.476 -10.674 1.00 81.56 90 ASP A CA 1
ATOM 761 C C . ASP A 1 90 ? 1.832 9.624 -10.590 1.00 81.56 90 ASP A C 1
ATOM 763 O O . ASP A 1 90 ? 1.169 9.178 -9.641 1.00 81.56 90 ASP A O 1
ATOM 767 N N . GLU A 1 91 ? 1.268 10.255 -11.619 1.00 74.31 91 GLU A N 1
ATOM 768 C CA . GLU A 1 91 ? -0.157 10.572 -11.739 1.00 74.31 91 GLU A CA 1
ATOM 769 C C . GLU A 1 91 ? -1.022 9.378 -12.142 1.00 74.31 91 GLU A C 1
ATOM 771 O O . GLU A 1 91 ? -2.231 9.406 -11.928 1.00 74.31 91 GLU A O 1
ATOM 776 N N . SER A 1 92 ? -0.430 8.298 -12.649 1.00 76.38 92 SER A N 1
ATOM 777 C CA . SER A 1 92 ? -1.145 7.064 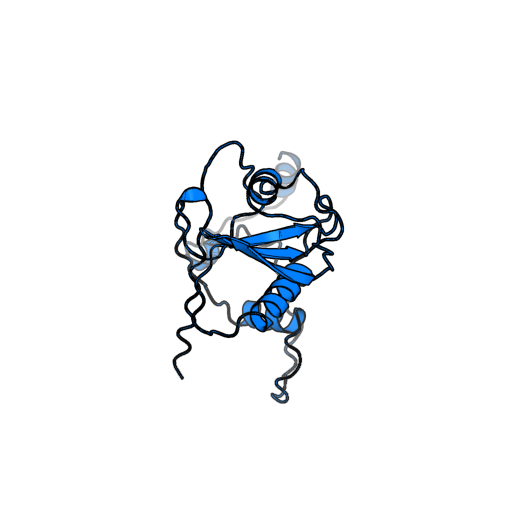-12.991 1.00 76.38 92 SER A CA 1
ATOM 778 C C . SER A 1 92 ? -1.670 6.298 -11.774 1.00 76.38 92 SER A C 1
ATOM 780 O O . SER A 1 92 ? -2.480 5.379 -11.930 1.00 76.38 92 SER A O 1
ATOM 782 N N . ASN A 1 93 ? -1.248 6.659 -10.555 1.00 77.00 93 ASN A N 1
ATOM 783 C CA . ASN A 1 93 ? -1.806 6.085 -9.338 1.00 77.00 93 ASN A CA 1
ATOM 784 C C . ASN A 1 93 ? -3.298 6.435 -9.237 1.00 77.00 93 ASN A C 1
ATOM 786 O O . ASN A 1 93 ? -3.675 7.596 -9.292 1.00 77.00 93 ASN A O 1
ATOM 790 N N . GLN A 1 94 ? -4.155 5.442 -9.004 1.00 77.81 94 GLN A N 1
ATOM 791 C CA . GLN A 1 94 ? -5.606 5.631 -8.872 1.00 77.81 94 GLN A CA 1
ATOM 792 C C . GLN A 1 94 ? -6.037 6.590 -7.743 1.00 77.81 94 GLN A C 1
ATOM 794 O O . GLN A 1 94 ? -7.201 6.978 -7.673 1.00 77.81 94 GLN A O 1
ATOM 799 N N . PHE A 1 95 ? -5.123 6.951 -6.838 1.00 81.56 95 PHE A N 1
ATOM 800 C CA . PHE A 1 95 ? -5.356 7.921 -5.768 1.00 81.56 95 PHE A CA 1
ATOM 801 C C . PHE A 1 95 ? -4.694 9.282 -6.010 1.00 81.56 95 PHE A C 1
ATOM 803 O O . PHE A 1 95 ? -4.849 10.168 -5.169 1.00 81.56 95 PHE A O 1
ATOM 810 N N . SER A 1 96 ? -3.972 9.462 -7.120 1.00 83.56 96 SER A N 1
ATOM 811 C CA . SER A 1 96 ? -3.196 10.672 -7.411 1.00 83.56 96 SER A CA 1
ATOM 812 C C . SER A 1 96 ? -4.074 11.923 -7.384 1.00 83.56 96 SER A C 1
ATOM 814 O O . SER A 1 96 ? -3.804 12.833 -6.602 1.00 83.56 96 SER A O 1
ATOM 816 N N . ASP A 1 97 ? -5.176 11.923 -8.137 1.00 82.88 97 ASP A N 1
ATOM 817 C CA . ASP A 1 97 ? -6.124 13.036 -8.233 1.00 82.88 97 ASP A CA 1
ATOM 818 C C . ASP A 1 97 ? -6.728 13.390 -6.874 1.00 82.88 97 ASP A C 1
ATOM 820 O O . ASP A 1 97 ? -6.793 14.559 -6.486 1.00 82.88 97 ASP A O 1
ATOM 824 N N . PHE A 1 98 ? -7.150 12.378 -6.109 1.00 83.00 98 PHE A N 1
ATOM 825 C CA . PHE A 1 98 ? -7.710 12.581 -4.775 1.00 83.00 98 PHE A CA 1
ATOM 826 C C . PHE A 1 98 ? -6.681 13.206 -3.831 1.00 83.00 98 PHE A C 1
ATOM 828 O O . PHE A 1 98 ? -6.993 14.156 -3.114 1.00 83.00 98 PHE A O 1
ATOM 835 N N . ILE A 1 99 ? -5.446 12.709 -3.838 1.00 85.25 99 ILE A N 1
ATOM 836 C CA . ILE A 1 99 ? -4.433 13.166 -2.889 1.00 85.25 99 ILE A CA 1
ATOM 837 C C . ILE A 1 99 ? -3.915 14.547 -3.282 1.00 85.25 99 ILE A C 1
ATOM 839 O O . ILE A 1 99 ? -3.829 15.403 -2.411 1.00 85.25 99 ILE A O 1
ATOM 843 N N . LYS A 1 100 ? -3.675 14.813 -4.570 1.00 84.50 100 LYS A N 1
ATOM 844 C CA . LYS A 1 100 ? -3.261 16.138 -5.064 1.00 84.50 100 LYS A CA 1
ATOM 845 C C . LYS A 1 100 ? -4.339 17.208 -4.872 1.00 84.50 100 LYS A C 1
ATOM 847 O O . LYS A 1 100 ? -4.011 18.355 -4.594 1.00 84.50 100 LYS A O 1
ATOM 852 N N . SER A 1 101 ? -5.621 16.853 -4.997 1.00 84.12 101 SER A N 1
ATOM 853 C CA . SER A 1 101 ? -6.723 17.810 -4.794 1.00 84.12 101 SER A CA 1
ATOM 854 C C . SER A 1 101 ? -6.967 18.160 -3.328 1.00 84.12 101 SER A C 1
ATOM 856 O O . SER A 1 101 ? -7.472 19.243 -3.040 1.00 84.12 101 SER A O 1
ATOM 858 N N . HIS A 1 102 ? -6.622 17.263 -2.401 1.00 84.06 102 HIS A N 1
ATOM 859 C CA . HIS A 1 102 ? -6.879 17.470 -0.979 1.00 84.06 102 HIS A CA 1
ATOM 860 C C . HIS A 1 102 ? -5.617 17.869 -0.206 1.00 84.06 102 HIS A C 1
ATOM 862 O O . HIS A 1 102 ? -5.730 18.614 0.761 1.00 84.06 102 HIS A O 1
ATOM 868 N N . PHE A 1 103 ? -4.422 17.427 -0.598 1.00 85.62 103 PHE A N 1
ATOM 869 C CA . PHE A 1 103 ? -3.186 17.597 0.170 1.00 85.62 103 PHE A CA 1
ATOM 870 C C . PHE A 1 103 ? -2.092 18.281 -0.654 1.00 85.62 103 PHE A C 1
ATOM 872 O O . PHE A 1 103 ? -1.935 18.027 -1.845 1.00 85.62 103 PHE A O 1
ATOM 879 N N . ASN A 1 104 ? -1.292 19.120 0.008 1.00 83.75 104 ASN A N 1
ATOM 880 C CA . ASN A 1 104 ? -0.107 19.717 -0.600 1.00 83.75 104 ASN A CA 1
ATOM 881 C C . ASN A 1 104 ? 1.059 18.714 -0.565 1.00 83.75 104 ASN A C 1
ATOM 883 O O . ASN A 1 104 ? 1.475 18.295 0.515 1.00 83.75 104 ASN A O 1
ATOM 887 N N . LEU A 1 105 ? 1.568 18.334 -1.739 1.00 83.69 105 LEU A N 1
ATOM 888 C CA . LEU A 1 105 ? 2.675 17.383 -1.898 1.00 83.69 105 LEU A CA 1
ATOM 889 C C . LEU A 1 105 ? 4.024 18.056 -2.199 1.00 83.69 105 LEU A C 1
ATOM 891 O O . LEU A 1 105 ? 5.017 17.356 -2.348 1.00 83.69 105 LEU A O 1
ATOM 895 N N . ASN A 1 106 ? 4.090 19.387 -2.291 1.00 79.44 106 ASN A N 1
ATOM 896 C CA . ASN A 1 106 ? 5.294 20.076 -2.776 1.00 79.44 106 ASN A CA 1
ATOM 897 C C . ASN A 1 106 ? 6.524 19.888 -1.873 1.00 79.44 106 ASN A C 1
ATOM 899 O O . ASN A 1 106 ? 7.647 19.912 -2.365 1.00 79.44 106 ASN A O 1
ATOM 903 N N . ASP A 1 107 ? 6.310 19.666 -0.575 1.00 78.12 107 ASP A N 1
ATOM 904 C CA . ASP A 1 107 ? 7.381 19.460 0.410 1.00 78.12 107 ASP A CA 1
ATOM 905 C C . ASP A 1 107 ? 7.661 17.970 0.678 1.00 78.12 107 ASP A C 1
ATOM 907 O O . ASP A 1 107 ? 8.427 17.611 1.576 1.00 78.12 107 ASP A O 1
ATOM 911 N N . VAL A 1 108 ? 7.007 17.077 -0.070 1.00 83.31 108 VAL A N 1
ATOM 912 C CA . VAL A 1 108 ? 7.146 15.633 0.101 1.00 83.31 108 VAL A CA 1
ATOM 913 C C . VAL A 1 108 ? 8.377 15.168 -0.668 1.00 83.31 108 VAL A C 1
ATOM 915 O O . VAL A 1 108 ? 8.369 15.116 -1.892 1.00 83.31 108 VAL A O 1
ATOM 918 N N . ASN A 1 109 ? 9.422 14.793 0.070 1.00 86.12 109 ASN A N 1
ATOM 919 C CA . ASN A 1 109 ? 10.612 14.127 -0.460 1.00 86.12 109 ASN A CA 1
ATOM 920 C C . ASN A 1 109 ? 10.565 12.646 -0.071 1.00 86.12 109 ASN A C 1
ATOM 922 O O . ASN A 1 109 ? 11.098 12.280 0.977 1.00 86.12 109 ASN A O 1
ATOM 926 N N . PRO A 1 110 ? 9.884 11.798 -0.857 1.00 85.06 110 PRO A N 1
ATOM 927 C CA . PRO A 1 110 ? 9.692 10.409 -0.487 1.00 85.06 110 PRO A CA 1
ATOM 928 C C . PRO A 1 110 ? 11.015 9.647 -0.546 1.00 85.06 110 PRO A C 1
ATOM 930 O O . PRO A 1 110 ? 11.795 9.815 -1.486 1.00 85.06 110 PRO A O 1
ATOM 933 N N . THR A 1 111 ? 11.250 8.771 0.429 1.00 88.94 111 THR A N 1
ATOM 934 C CA . THR A 1 111 ? 12.301 7.750 0.362 1.00 88.94 111 THR A CA 1
ATOM 935 C C . THR A 1 111 ? 11.699 6.347 0.417 1.00 88.94 111 THR A C 1
ATOM 937 O O . THR A 1 111 ? 10.623 6.133 0.978 1.00 88.94 111 THR A O 1
ATOM 940 N N . ILE A 1 112 ? 12.364 5.372 -0.209 1.00 88.94 112 ILE A N 1
ATOM 941 C CA . ILE A 1 112 ? 11.880 3.985 -0.242 1.00 88.94 112 ILE A CA 1
ATOM 942 C C . ILE A 1 112 ? 11.737 3.449 1.185 1.00 88.94 112 ILE A C 1
ATOM 944 O O . ILE A 1 112 ? 12.608 3.631 2.035 1.00 88.94 112 ILE A O 1
ATOM 948 N N . ASN A 1 113 ? 10.659 2.711 1.418 1.00 87.44 113 ASN A N 1
ATOM 949 C CA . ASN A 1 113 ? 10.238 2.137 2.686 1.00 87.44 113 ASN A CA 1
ATOM 950 C C . ASN A 1 113 ? 9.873 3.161 3.765 1.00 87.44 113 ASN A C 1
ATOM 952 O O . ASN A 1 113 ? 9.647 2.783 4.919 1.00 87.44 113 ASN A O 1
ATOM 956 N N . GLU A 1 114 ? 9.792 4.442 3.421 1.00 88.94 114 GLU A N 1
ATOM 957 C CA . GLU A 1 114 ? 9.352 5.481 4.337 1.00 88.94 114 GLU A CA 1
ATOM 958 C C . GLU A 1 114 ? 7.826 5.576 4.394 1.00 88.94 114 GLU A C 1
ATOM 960 O O . GLU A 1 114 ? 7.099 5.207 3.466 1.00 88.94 114 GLU A O 1
ATOM 965 N N . CYS A 1 115 ? 7.350 6.082 5.529 1.00 90.62 115 CYS A N 1
ATOM 966 C CA . CYS A 1 115 ? 5.961 6.415 5.752 1.00 90.62 115 CYS A CA 1
ATOM 967 C C . CYS A 1 115 ? 5.821 7.918 5.996 1.00 90.62 115 CYS A C 1
ATOM 969 O O . CYS A 1 115 ? 6.341 8.432 6.987 1.00 90.62 115 CYS A O 1
ATOM 971 N N . ILE A 1 116 ? 5.033 8.597 5.166 1.00 90.81 116 ILE A N 1
ATOM 972 C CA . ILE A 1 116 ? 4.724 10.020 5.335 1.00 90.81 116 ILE A CA 1
ATOM 973 C C . ILE A 1 116 ? 3.270 10.178 5.754 1.00 90.81 116 ILE A C 1
ATOM 975 O O . ILE A 1 116 ? 2.359 9.623 5.143 1.00 90.81 116 ILE A O 1
ATOM 979 N N . ARG A 1 117 ? 3.048 10.955 6.815 1.00 90.94 117 ARG A N 1
ATOM 980 C CA . ARG A 1 117 ? 1.710 11.280 7.309 1.00 90.94 117 ARG A CA 1
ATOM 981 C C . ARG A 1 117 ? 1.250 12.608 6.723 1.00 90.94 117 ARG A C 1
ATOM 983 O O . ARG A 1 117 ? 1.837 13.646 7.008 1.00 90.94 117 ARG A O 1
ATOM 990 N N . LEU A 1 118 ? 0.139 12.573 6.002 1.00 89.50 118 LEU A N 1
ATOM 991 C CA . LEU A 1 118 ? -0.590 13.742 5.532 1.00 89.50 118 LEU A CA 1
ATOM 992 C C . LEU A 1 118 ? -1.864 13.899 6.357 1.00 89.50 118 LEU A C 1
ATOM 994 O O . LEU A 1 118 ? -2.580 12.928 6.614 1.00 89.50 118 LEU A O 1
ATOM 998 N N . ASN A 1 119 ? -2.151 15.115 6.812 1.00 88.00 119 ASN A N 1
ATOM 999 C CA . ASN A 1 119 ? -3.316 15.366 7.645 1.00 88.00 119 ASN A CA 1
ATOM 1000 C C . ASN A 1 119 ? -4.072 16.604 7.185 1.00 88.00 119 ASN A C 1
ATOM 1002 O O . ASN A 1 119 ? -3.484 17.669 7.044 1.00 88.00 119 ASN A O 1
ATOM 1006 N N . ASN A 1 120 ? -5.382 16.444 7.041 1.00 83.19 120 ASN A N 1
ATOM 1007 C CA . ASN A 1 120 ? -6.341 17.506 6.796 1.00 83.19 120 ASN A CA 1
ATOM 1008 C C . ASN A 1 120 ? -7.436 17.468 7.860 1.00 83.19 120 ASN A C 1
ATOM 1010 O O . ASN A 1 120 ? -7.580 16.486 8.584 1.00 83.19 120 ASN A O 1
ATOM 1014 N N . ILE A 1 121 ? -8.262 18.516 7.898 1.00 78.62 121 ILE A N 1
ATOM 1015 C CA . ILE A 1 121 ? -9.373 18.664 8.855 1.00 78.62 121 ILE A CA 1
ATOM 1016 C C . ILE A 1 121 ? -10.296 17.431 8.858 1.00 78.62 121 ILE A C 1
ATOM 1018 O O . ILE A 1 121 ? -10.761 17.011 9.913 1.00 78.62 121 ILE A O 1
ATOM 1022 N N . ASN A 1 122 ? -10.522 16.828 7.688 1.00 80.69 122 ASN A N 1
ATOM 1023 C CA . ASN A 1 122 ? -11.492 15.744 7.522 1.00 80.69 122 ASN A CA 1
ATOM 1024 C C . ASN A 1 122 ? -10.868 14.345 7.449 1.00 80.69 122 ASN A C 1
ATOM 1026 O O . ASN A 1 122 ? -11.600 13.366 7.565 1.00 80.69 122 ASN A O 1
ATOM 1030 N N . GLN A 1 123 ? -9.558 14.230 7.204 1.00 83.62 123 GLN A N 1
ATOM 1031 C CA . GLN A 1 123 ? -8.940 12.951 6.852 1.00 83.62 123 GLN A CA 1
ATOM 1032 C C . GLN A 1 123 ? -7.439 12.936 7.157 1.00 83.62 123 GLN A C 1
ATOM 1034 O O . GLN A 1 123 ? -6.709 13.862 6.802 1.00 83.62 123 GLN A O 1
ATOM 1039 N N . THR A 1 124 ? -6.966 11.828 7.730 1.00 87.69 124 THR A N 1
ATOM 1040 C CA . THR A 1 124 ? -5.537 11.499 7.818 1.00 87.69 124 THR A CA 1
ATOM 1041 C C . THR A 1 124 ? -5.197 10.418 6.792 1.00 87.69 124 THR A C 1
ATOM 1043 O O . THR A 1 124 ? -5.929 9.432 6.659 1.00 87.69 124 THR A O 1
ATOM 1046 N N . ILE A 1 125 ? -4.083 10.584 6.081 1.00 89.12 125 ILE A N 1
ATOM 1047 C CA . ILE A 1 125 ? -3.544 9.613 5.125 1.00 89.12 125 ILE A CA 1
ATOM 1048 C C . ILE A 1 125 ? -2.087 9.312 5.480 1.00 89.12 125 ILE A C 1
ATOM 1050 O O . ILE A 1 125 ? -1.327 10.203 5.849 1.00 89.12 125 ILE A O 1
ATOM 1054 N N . TYR A 1 126 ? -1.701 8.052 5.355 1.00 91.06 126 TYR A N 1
ATOM 1055 C CA . TYR A 1 126 ? -0.336 7.570 5.465 1.00 91.06 126 TYR A CA 1
ATOM 1056 C C . TYR A 1 126 ? 0.104 7.038 4.107 1.00 91.06 126 TYR A C 1
ATOM 1058 O O . TYR A 1 126 ? -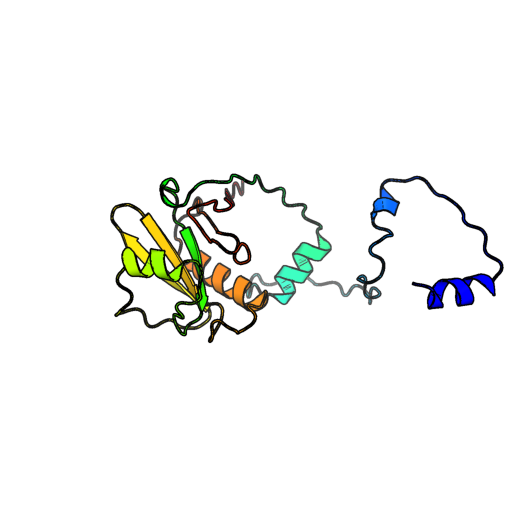0.485 6.090 3.587 1.00 91.06 126 TYR A O 1
ATOM 1066 N N . LEU A 1 127 ? 1.121 7.667 3.529 1.00 91.62 127 LEU A N 1
ATOM 1067 C CA . LEU A 1 127 ? 1.727 7.252 2.272 1.00 91.62 127 LEU A CA 1
ATOM 1068 C C . LEU A 1 127 ? 2.921 6.353 2.564 1.00 91.62 127 LEU A C 1
ATOM 1070 O O . LEU A 1 127 ? 3.852 6.777 3.244 1.00 91.62 127 LEU A O 1
ATOM 1074 N N . LEU A 1 128 ? 2.871 5.123 2.061 1.00 92.81 128 LEU A N 1
ATOM 1075 C CA . LEU A 1 128 ? 3.933 4.130 2.170 1.00 92.81 128 LEU A CA 1
ATOM 1076 C C . LEU A 1 128 ? 4.648 4.007 0.827 1.00 92.81 128 LEU A C 1
ATOM 1078 O O . LEU A 1 128 ? 4.056 3.551 -0.154 1.00 92.81 128 LEU A O 1
ATOM 1082 N N . PHE A 1 129 ? 5.920 4.386 0.784 1.00 91.88 129 PHE A N 1
ATOM 1083 C CA . PHE A 1 129 ? 6.691 4.418 -0.457 1.00 91.88 129 PHE A CA 1
ATOM 1084 C C . PHE A 1 129 ? 7.396 3.088 -0.688 1.00 91.88 129 PHE A C 1
ATOM 1086 O O . PHE A 1 129 ? 8.509 2.877 -0.229 1.00 91.88 129 PHE A O 1
ATOM 1093 N N . GLY A 1 130 ? 6.728 2.155 -1.361 1.00 88.31 130 GLY A N 1
ATOM 1094 C CA . GLY A 1 130 ? 7.245 0.792 -1.538 1.00 88.31 130 GLY A CA 1
ATOM 1095 C C . GLY A 1 130 ? 8.032 0.563 -2.828 1.00 88.31 130 GLY A C 1
ATOM 1096 O O . GLY A 1 130 ? 8.642 -0.487 -2.977 1.00 88.31 130 GLY A O 1
ATOM 1097 N N . THR A 1 131 ? 7.997 1.502 -3.775 1.00 89.12 131 THR A N 1
ATOM 1098 C CA . THR A 1 131 ? 8.695 1.381 -5.063 1.00 89.12 131 THR A CA 1
ATOM 1099 C C . THR A 1 131 ? 9.347 2.697 -5.473 1.00 89.12 131 THR A C 1
ATOM 1101 O O . THR A 1 131 ? 8.907 3.765 -5.048 1.00 89.12 131 THR A O 1
ATOM 1104 N N . ASN A 1 132 ? 10.374 2.629 -6.323 1.00 87.69 132 ASN A N 1
ATOM 1105 C CA . ASN A 1 132 ? 10.987 3.824 -6.907 1.00 87.69 132 ASN A CA 1
ATOM 1106 C C . ASN A 1 132 ? 10.046 4.442 -7.934 1.00 87.69 132 ASN A C 1
ATOM 1108 O O . ASN A 1 132 ? 9.626 5.590 -7.803 1.00 87.69 132 ASN A O 1
ATOM 1112 N N . CYS A 1 133 ? 9.660 3.633 -8.914 1.00 86.69 133 CYS A N 1
ATOM 1113 C CA . CYS A 1 133 ? 8.816 4.049 -10.016 1.00 86.69 133 CYS A CA 1
ATOM 1114 C C . CYS A 1 133 ? 7.425 3.412 -9.915 1.00 86.69 133 CYS A C 1
ATOM 1116 O O . CYS A 1 133 ? 7.229 2.367 -9.284 1.00 86.69 133 CYS A O 1
ATOM 1118 N N . HIS A 1 134 ? 6.433 4.028 -10.549 1.00 84.38 134 HIS A N 1
ATOM 1119 C CA . HIS A 1 134 ? 5.055 3.522 -10.577 1.00 84.38 134 HIS A CA 1
ATOM 1120 C C . HIS A 1 134 ? 4.895 2.210 -11.360 1.00 84.38 134 HIS A C 1
ATOM 1122 O O . HIS A 1 134 ? 4.016 1.405 -11.046 1.00 84.38 134 HIS A O 1
ATOM 1128 N N . PHE A 1 135 ? 5.751 1.976 -12.359 1.00 82.81 135 PHE A N 1
ATOM 1129 C CA . PHE A 1 135 ? 5.781 0.741 -13.149 1.00 82.81 135 PHE A CA 1
ATOM 1130 C C . PHE A 1 135 ? 6.553 -0.397 -12.470 1.00 82.81 135 PHE A C 1
ATOM 1132 O O . PHE A 1 135 ? 6.498 -1.538 -12.938 1.00 82.81 135 PHE A O 1
ATOM 1139 N N . ASP A 1 136 ? 7.256 -0.116 -11.371 1.00 86.12 136 ASP A N 1
ATOM 1140 C CA . ASP A 1 136 ? 7.960 -1.148 -10.625 1.00 86.12 136 ASP A CA 1
ATOM 1141 C C . ASP A 1 136 ? 6.966 -2.072 -9.921 1.00 86.12 136 ASP A C 1
ATOM 1143 O O . ASP A 1 136 ? 5.923 -1.672 -9.385 1.00 86.12 136 ASP A O 1
ATOM 1147 N N . LYS A 1 137 ? 7.325 -3.351 -9.877 1.00 86.06 137 LYS A N 1
ATOM 1148 C CA . LYS A 1 137 ? 6.574 -4.334 -9.111 1.00 86.06 137 LYS A CA 1
ATOM 1149 C C . LYS A 1 137 ? 6.831 -4.107 -7.623 1.00 86.06 137 LYS A C 1
ATOM 1151 O O . LYS A 1 137 ? 7.963 -4.201 -7.172 1.00 86.06 137 LYS A O 1
ATOM 1156 N N . LEU A 1 138 ? 5.764 -3.887 -6.857 1.00 86.88 138 LEU A N 1
ATOM 1157 C CA . LEU A 1 138 ? 5.845 -3.840 -5.400 1.00 86.88 138 LEU A CA 1
ATOM 1158 C C . LEU A 1 138 ? 6.071 -5.253 -4.847 1.00 86.88 138 LEU A C 1
ATOM 1160 O O . LEU A 1 138 ? 5.197 -6.117 -4.978 1.00 86.88 138 LEU A O 1
ATOM 1164 N N . GLU A 1 139 ? 7.230 -5.497 -4.239 1.00 87.69 139 GLU A N 1
ATOM 1165 C CA . GLU A 1 139 ? 7.530 -6.790 -3.633 1.00 87.69 139 GLU A CA 1
ATOM 1166 C C . GLU A 1 139 ? 6.966 -6.899 -2.213 1.00 87.69 139 GLU A C 1
ATOM 1168 O O . GLU A 1 139 ? 6.825 -5.924 -1.473 1.00 87.69 139 GLU A O 1
ATOM 1173 N N . TYR A 1 140 ? 6.678 -8.131 -1.786 1.00 86.88 140 TYR A N 1
ATOM 1174 C CA . TYR A 1 140 ? 6.214 -8.395 -0.422 1.00 86.88 140 TYR A CA 1
ATOM 1175 C C . TYR A 1 140 ? 7.237 -8.000 0.645 1.00 86.88 140 TYR A C 1
ATOM 1177 O O . TYR A 1 140 ? 6.849 -7.649 1.758 1.00 86.88 140 TYR A O 1
ATOM 1185 N N . LYS A 1 141 ? 8.532 -8.046 0.314 1.00 87.38 141 LYS A N 1
ATOM 1186 C CA . LYS A 1 141 ? 9.607 -7.593 1.199 1.00 87.38 141 LYS A CA 1
ATOM 1187 C C . LYS A 1 141 ? 9.501 -6.090 1.472 1.00 87.38 141 LYS A C 1
ATOM 1189 O O . LYS A 1 141 ? 9.626 -5.681 2.625 1.00 87.38 141 LYS A O 1
ATOM 1194 N N . ASP A 1 142 ? 9.216 -5.296 0.445 1.00 89.00 142 ASP A N 1
ATOM 1195 C CA . ASP A 1 142 ? 9.063 -3.845 0.572 1.00 89.00 142 ASP A CA 1
ATOM 1196 C C . ASP A 1 142 ? 7.769 -3.501 1.311 1.00 89.00 142 ASP A C 1
ATOM 1198 O O . ASP A 1 142 ? 7.781 -2.695 2.235 1.00 89.00 142 ASP A O 1
ATOM 1202 N N . ILE A 1 143 ? 6.666 -4.204 1.016 1.00 89.31 143 ILE A N 1
ATOM 1203 C CA . ILE A 1 143 ? 5.415 -4.103 1.795 1.00 89.31 143 ILE A CA 1
ATOM 1204 C C . ILE A 1 143 ? 5.685 -4.339 3.279 1.00 89.31 143 ILE A C 1
ATOM 1206 O O . ILE A 1 143 ? 5.260 -3.554 4.126 1.00 89.31 143 ILE A O 1
ATOM 1210 N N . PHE A 1 144 ? 6.398 -5.417 3.596 1.00 89.00 144 PHE A N 1
ATOM 1211 C CA . PHE A 1 144 ? 6.741 -5.766 4.965 1.00 89.00 144 PHE A CA 1
ATOM 1212 C C . PHE A 1 144 ? 7.576 -4.671 5.636 1.00 89.00 144 PHE A C 1
ATOM 1214 O O . PHE A 1 144 ? 7.272 -4.273 6.761 1.00 89.00 144 PHE A O 1
ATOM 1221 N N . GLN A 1 145 ? 8.582 -4.135 4.942 1.00 89.38 145 GLN A N 1
ATOM 1222 C CA . GLN A 1 145 ? 9.433 -3.081 5.485 1.00 89.38 145 GLN A CA 1
ATOM 1223 C C . GLN A 1 145 ? 8.671 -1.764 5.690 1.00 89.38 145 GLN A C 1
ATOM 1225 O O . GLN A 1 145 ? 8.797 -1.144 6.749 1.00 89.38 145 GLN A O 1
ATOM 1230 N N . CYS A 1 146 ? 7.834 -1.372 4.728 1.00 91.00 146 CYS A N 1
ATOM 1231 C CA . CYS A 1 146 ? 6.920 -0.236 4.837 1.00 91.00 146 CYS A CA 1
ATOM 1232 C C . CYS A 1 146 ? 6.002 -0.369 6.054 1.00 91.00 146 CYS A C 1
ATOM 1234 O O . CYS A 1 146 ? 5.890 0.563 6.846 1.00 91.00 146 CYS A O 1
ATOM 1236 N N . LEU A 1 147 ? 5.365 -1.530 6.237 1.00 89.06 147 LEU A N 1
ATOM 1237 C CA . LEU A 1 147 ? 4.455 -1.777 7.359 1.00 89.06 147 LEU A CA 1
ATOM 1238 C C . LEU A 1 147 ? 5.186 -1.806 8.705 1.00 89.06 147 LEU A C 1
ATOM 1240 O O . LEU A 1 147 ? 4.659 -1.310 9.700 1.00 89.06 147 LEU A O 1
ATOM 1244 N N . LEU A 1 148 ? 6.411 -2.335 8.750 1.00 88.25 148 LEU A N 1
ATOM 1245 C CA . LEU A 1 148 ? 7.269 -2.264 9.932 1.00 88.25 148 LEU A CA 1
ATOM 1246 C C . LEU A 1 148 ? 7.594 -0.819 10.308 1.00 88.25 148 LEU A C 1
ATOM 1248 O O . LEU A 1 148 ? 7.483 -0.440 11.475 1.00 88.25 148 LEU A O 1
ATOM 1252 N N . ASN A 1 149 ? 7.997 -0.013 9.329 1.00 89.06 149 ASN A N 1
ATOM 1253 C CA . ASN A 1 149 ? 8.331 1.388 9.549 1.00 89.06 149 ASN A CA 1
ATOM 1254 C C . ASN A 1 149 ? 7.090 2.187 9.950 1.00 89.06 149 ASN A C 1
ATOM 1256 O O . ASN A 1 149 ? 7.122 2.913 10.940 1.00 89.06 149 ASN A O 1
ATOM 1260 N N . PHE A 1 150 ? 5.964 1.957 9.282 1.00 89.56 150 PHE A N 1
ATOM 1261 C CA . PHE A 1 150 ? 4.666 2.499 9.662 1.00 89.56 150 PHE A CA 1
ATOM 1262 C C . PHE A 1 150 ? 4.296 2.158 11.108 1.00 89.56 150 PHE A C 1
ATOM 1264 O O . PHE A 1 150 ? 3.972 3.052 11.890 1.00 89.56 150 PHE A O 1
ATOM 1271 N N . ARG A 1 151 ? 4.431 0.893 11.519 1.00 8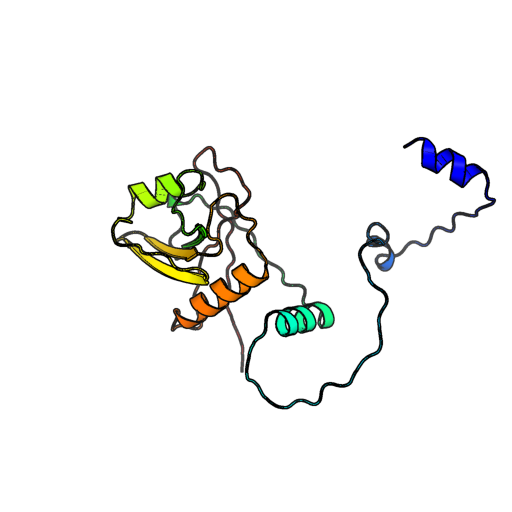5.94 151 ARG A N 1
ATOM 1272 C CA . ARG A 1 151 ? 4.167 0.475 12.901 1.00 85.94 151 ARG A CA 1
ATOM 1273 C C . ARG A 1 151 ? 5.032 1.236 13.906 1.00 85.94 151 ARG A C 1
ATOM 1275 O O . ARG A 1 151 ? 4.522 1.612 14.951 1.00 85.94 151 ARG A O 1
ATOM 1282 N N . LYS A 1 152 ? 6.304 1.510 13.592 1.00 85.31 152 LYS A N 1
ATOM 1283 C CA . LYS A 1 152 ? 7.182 2.332 14.450 1.00 85.31 152 LYS A CA 1
ATOM 1284 C C . LYS A 1 152 ? 6.697 3.781 14.572 1.00 85.31 152 LYS A C 1
ATOM 1286 O O . LYS A 1 152 ? 6.920 4.406 15.604 1.00 85.31 152 LYS A O 1
ATOM 1291 N N . THR A 1 153 ? 6.050 4.324 13.538 1.00 83.19 153 THR A N 1
ATOM 1292 C CA . THR A 1 153 ? 5.509 5.696 13.573 1.00 83.19 153 THR A CA 1
ATOM 1293 C C . THR A 1 153 ? 4.234 5.825 14.407 1.00 83.19 153 THR A C 1
ATOM 1295 O O . THR A 1 153 ? 3.932 6.911 14.908 1.00 83.19 153 THR A O 1
ATOM 1298 N N . ILE A 1 154 ? 3.490 4.733 14.595 1.00 83.88 154 ILE A N 1
ATOM 1299 C CA . ILE A 1 154 ? 2.269 4.723 15.398 1.00 83.88 154 ILE A CA 1
ATOM 1300 C C . ILE A 1 154 ? 2.625 4.427 16.856 1.00 83.88 154 ILE A C 1
ATOM 1302 O O . ILE A 1 154 ? 3.185 3.387 17.178 1.00 83.88 154 ILE A O 1
ATOM 1306 N N . LYS A 1 155 ? 2.259 5.339 17.761 1.00 73.94 155 LYS A N 1
ATOM 1307 C CA . LYS A 1 155 ? 2.518 5.190 19.204 1.00 73.94 155 LYS A CA 1
ATOM 1308 C C . LYS A 1 155 ? 1.441 4.395 19.957 1.00 73.94 155 LYS A C 1
ATOM 1310 O O . LYS A 1 155 ? 1.681 3.991 21.088 1.00 73.94 155 LYS A O 1
ATOM 1315 N N . ASN A 1 156 ? 0.273 4.182 19.349 1.00 71.75 156 ASN A N 1
ATOM 1316 C CA . ASN A 1 156 ? -0.878 3.542 19.988 1.00 71.75 156 ASN A CA 1
ATOM 1317 C C . ASN A 1 156 ? -1.063 2.108 19.482 1.00 71.75 156 ASN A C 1
ATOM 1319 O O . ASN A 1 156 ? -1.077 1.880 18.275 1.00 71.75 156 ASN A O 1
ATOM 1323 N N . ASN A 1 157 ? -1.272 1.166 20.404 1.00 63.84 157 ASN A N 1
ATOM 1324 C CA . ASN A 1 157 ? -1.539 -0.233 20.058 1.00 63.84 157 ASN A CA 1
ATOM 1325 C C . ASN A 1 157 ? -2.933 -0.425 19.434 1.00 63.84 157 ASN A C 1
ATOM 1327 O O . ASN A 1 157 ? -3.092 -1.253 18.542 1.00 63.84 157 ASN A O 1
ATOM 1331 N N . ASP A 1 158 ? -3.911 0.395 19.829 1.00 65.00 158 ASP A N 1
ATOM 1332 C CA . ASP A 1 158 ? -5.260 0.380 19.259 1.00 65.00 158 ASP A CA 1
ATOM 1333 C C . ASP A 1 158 ? -5.384 1.435 18.160 1.00 65.00 158 ASP A C 1
ATOM 1335 O O . ASP A 1 158 ? -5.830 2.566 18.377 1.00 65.00 158 ASP A O 1
ATOM 1339 N N . PHE A 1 159 ? -4.936 1.072 16.961 1.00 73.38 159 PHE A N 1
ATOM 1340 C CA . PHE A 1 159 ? -4.988 1.936 15.789 1.00 73.38 159 PHE A CA 1
ATOM 1341 C C . PHE A 1 159 ? -5.810 1.283 14.676 1.00 73.38 159 PHE A C 1
ATOM 1343 O O . PHE A 1 159 ? -5.380 0.318 14.049 1.00 73.38 159 PHE A O 1
ATOM 1350 N N . ILE A 1 160 ? -7.004 1.828 14.426 1.00 78.75 160 ILE A N 1
ATOM 1351 C CA . ILE A 1 160 ? -7.890 1.378 13.348 1.00 78.75 160 ILE A CA 1
ATOM 1352 C C . ILE A 1 160 ? -7.604 2.215 12.105 1.00 78.75 160 ILE A C 1
ATOM 1354 O O . ILE A 1 160 ? -7.696 3.441 12.147 1.00 78.75 160 ILE A O 1
ATOM 1358 N N . PHE A 1 161 ? -7.322 1.553 10.990 1.00 83.12 161 PHE A N 1
ATOM 1359 C CA . PHE A 1 161 ? -7.054 2.191 9.706 1.00 83.12 161 PHE A CA 1
ATOM 1360 C C . PHE A 1 161 ? -7.801 1.494 8.570 1.00 83.12 161 PHE A C 1
ATOM 1362 O O . PHE A 1 161 ? -8.308 0.384 8.719 1.00 83.12 161 PHE A O 1
ATOM 1369 N N . ALA A 1 162 ? -7.874 2.168 7.428 1.00 82.19 162 ALA A N 1
ATOM 1370 C CA . ALA A 1 162 ? -8.369 1.613 6.177 1.00 82.19 162 ALA A CA 1
ATOM 1371 C C . ALA A 1 162 ? -7.197 1.405 5.208 1.00 82.19 162 ALA A C 1
ATOM 1373 O O . ALA A 1 162 ? -6.284 2.231 5.161 1.00 82.19 162 ALA A O 1
ATOM 1374 N N . LEU A 1 163 ? -7.226 0.322 4.429 1.00 83.94 163 LEU A N 1
ATOM 1375 C CA . LEU A 1 163 ? -6.203 0.003 3.432 1.00 83.94 163 LEU A CA 1
ATOM 1376 C C . LEU A 1 163 ? -6.909 -0.358 2.109 1.00 83.94 163 LEU A C 1
ATOM 1378 O O . LEU A 1 163 ? -7.501 -1.431 2.023 1.00 83.94 163 LEU A O 1
ATOM 1382 N N . PRO A 1 164 ? -6.858 0.507 1.081 1.00 76.81 164 PRO A N 1
ATOM 1383 C CA . PRO A 1 164 ? -7.439 0.212 -0.219 1.00 76.81 164 PRO A CA 1
ATOM 1384 C C . PRO A 1 164 ? -6.803 -1.014 -0.870 1.00 76.81 164 PRO A C 1
ATOM 1386 O O . PRO A 1 164 ? -5.598 -1.244 -0.748 1.00 76.81 164 PRO A O 1
ATOM 1389 N N . GLU A 1 165 ? -7.568 -1.691 -1.722 1.00 72.94 165 GLU A N 1
ATOM 1390 C CA . GLU A 1 165 ? -6.970 -2.581 -2.709 1.00 72.94 165 GLU A CA 1
ATOM 1391 C C . GLU A 1 165 ? -6.230 -1.795 -3.792 1.00 72.94 165 GLU A C 1
ATOM 1393 O O . GLU A 1 165 ? -6.765 -0.882 -4.422 1.00 72.94 165 GLU A O 1
ATOM 1398 N N . ARG A 1 166 ? -4.993 -2.213 -4.066 1.00 65.44 166 ARG A N 1
ATOM 1399 C CA . ARG A 1 166 ? -4.133 -1.589 -5.078 1.00 65.44 166 ARG A CA 1
ATOM 1400 C C . ARG A 1 166 ? -4.550 -1.905 -6.522 1.00 65.44 166 ARG A C 1
ATOM 1402 O O . ARG A 1 166 ? -4.229 -1.140 -7.419 1.00 65.44 166 ARG A O 1
ATOM 1409 N N . HIS A 1 167 ? -5.216 -3.035 -6.764 1.00 60.56 167 HIS A N 1
ATOM 1410 C CA . HIS A 1 167 ? -5.435 -3.563 -8.121 1.00 60.56 167 HIS A CA 1
ATOM 1411 C C . HIS A 1 167 ? -6.824 -3.279 -8.710 1.00 60.56 167 HIS A C 1
ATOM 1413 O O . HIS A 1 167 ? -7.054 -3.569 -9.886 1.00 60.56 167 HIS A O 1
ATOM 1419 N N . LYS A 1 168 ? -7.758 -2.719 -7.933 1.00 57.66 168 LYS A N 1
ATOM 1420 C CA . LYS A 1 168 ? -9.080 -2.346 -8.444 1.00 57.66 168 LYS A CA 1
ATOM 1421 C C . LYS A 1 168 ? -9.018 -0.977 -9.095 1.00 57.66 168 LYS A C 1
ATOM 1423 O O . LYS A 1 168 ? -8.995 0.020 -8.400 1.00 57.66 168 LYS A O 1
ATOM 1428 N N . ASN A 1 169 ? -9.030 -0.955 -10.425 1.00 49.06 169 ASN A N 1
ATOM 1429 C CA . ASN A 1 169 ? -9.017 0.260 -11.235 1.00 49.06 169 ASN A CA 1
ATOM 1430 C C . ASN A 1 169 ? -10.212 1.167 -10.871 1.00 49.06 169 ASN A C 1
ATOM 1432 O O . ASN A 1 169 ? -11.354 0.877 -11.236 1.00 49.06 169 ASN A O 1
ATOM 1436 N N . ILE A 1 170 ? -9.955 2.246 -10.128 1.00 54.47 170 ILE A N 1
ATOM 1437 C CA . ILE A 1 170 ? -10.989 3.151 -9.606 1.00 54.47 170 ILE A CA 1
ATOM 1438 C C . ILE A 1 170 ? -11.376 4.153 -10.692 1.00 54.47 170 ILE A C 1
ATOM 1440 O O . ILE A 1 170 ? -11.084 5.343 -10.626 1.00 54.47 170 ILE A O 1
ATOM 1444 N N . LYS A 1 171 ? -12.072 3.680 -11.724 1.00 45.00 171 LYS A N 1
ATOM 1445 C CA . LYS A 1 171 ? -12.883 4.579 -12.545 1.00 45.00 171 LYS A CA 1
ATOM 1446 C C . LYS A 1 171 ? -14.212 4.751 -11.820 1.00 45.00 171 LYS A C 1
ATOM 1448 O O . LYS A 1 171 ? -15.050 3.859 -11.862 1.00 45.00 171 LYS A O 1
ATOM 1453 N N . SER A 1 172 ? -14.380 5.906 -11.176 1.00 41.00 172 SER A N 1
ATOM 1454 C CA . SER A 1 172 ? -15.547 6.353 -10.393 1.00 41.00 172 SER A CA 1
ATOM 1455 C C . SER A 1 172 ? -15.612 5.874 -8.933 1.00 41.00 172 SER A C 1
ATOM 1457 O O . SER A 1 172 ? -15.750 4.693 -8.660 1.00 41.00 172 SER A O 1
ATOM 1459 N N . ASN A 1 173 ? -15.539 6.830 -7.997 1.00 43.53 173 ASN A N 1
ATOM 1460 C CA . ASN A 1 173 ? -16.281 6.940 -6.725 1.00 43.53 173 ASN A CA 1
ATOM 1461 C C . ASN A 1 173 ? -16.582 5.706 -5.841 1.00 43.53 173 ASN A C 1
ATOM 1463 O O . ASN A 1 173 ? -17.444 5.804 -4.963 1.00 43.53 173 ASN A O 1
ATOM 1467 N N . GLN A 1 174 ? -15.909 4.569 -5.990 1.00 45.97 174 GLN A N 1
ATOM 1468 C CA . GLN A 1 174 ? -16.350 3.341 -5.339 1.00 45.97 174 GLN A CA 1
ATOM 1469 C C . GLN A 1 174 ? -15.230 2.533 -4.675 1.00 45.97 174 GLN A C 1
ATOM 1471 O O . GLN A 1 174 ? -14.307 2.054 -5.317 1.00 45.97 174 GLN A O 1
ATOM 1476 N N . LEU A 1 175 ? -15.469 2.357 -3.368 1.00 47.91 175 LEU A N 1
ATOM 1477 C CA . LEU A 1 175 ? -15.232 1.175 -2.538 1.00 47.91 175 LEU A CA 1
ATOM 1478 C C . LEU A 1 175 ? -13.775 0.872 -2.170 1.00 47.91 175 LEU A C 1
ATOM 1480 O O . LEU A 1 175 ? -12.965 0.426 -2.972 1.00 47.91 175 LEU A O 1
ATOM 1484 N N . TYR A 1 176 ? -13.485 1.067 -0.885 1.00 47.62 176 TYR A N 1
ATOM 1485 C CA . TYR A 1 176 ? -12.216 0.737 -0.254 1.00 47.62 176 TYR A CA 1
ATOM 1486 C C . TYR A 1 176 ? -12.446 -0.402 0.716 1.00 47.62 176 TYR A C 1
ATOM 1488 O O . TYR A 1 176 ? -13.420 -0.390 1.470 1.00 47.62 176 TYR A O 1
ATOM 1496 N N . GLU A 1 177 ? -11.536 -1.364 0.682 1.00 50.72 177 GLU A N 1
ATOM 1497 C CA . GLU A 1 177 ? -11.562 -2.501 1.578 1.00 50.72 177 GLU A CA 1
ATOM 1498 C C . GLU A 1 177 ? -11.056 -2.089 2.959 1.00 50.72 177 GLU A C 1
ATOM 1500 O O . GLU A 1 177 ? -10.099 -1.329 3.121 1.00 50.72 177 GLU A O 1
ATOM 1505 N N . MET A 1 178 ? -11.775 -2.532 3.980 1.00 49.75 178 MET A N 1
ATOM 1506 C CA . MET A 1 178 ? -11.443 -2.243 5.363 1.00 49.75 178 MET A CA 1
ATOM 1507 C C . MET A 1 178 ? -10.721 -3.440 5.964 1.00 49.75 178 MET A C 1
ATOM 1509 O O . MET A 1 178 ? -11.263 -4.537 5.995 1.00 49.75 178 MET A O 1
ATOM 1513 N N . PHE A 1 179 ? -9.527 -3.212 6.503 1.00 50.38 179 PHE A N 1
ATOM 1514 C CA . PHE A 1 179 ? -8.870 -4.169 7.382 1.00 50.38 179 PHE A CA 1
ATOM 1515 C C . PHE A 1 179 ? -8.913 -3.594 8.790 1.00 50.38 179 PHE A C 1
ATOM 1517 O O . PHE A 1 179 ? -8.082 -2.771 9.170 1.00 50.38 179 PHE A O 1
ATOM 1524 N N . LYS A 1 180 ? -9.921 -3.991 9.570 1.00 43.88 180 LYS A N 1
ATOM 1525 C CA . LYS A 1 180 ? -9.967 -3.627 10.984 1.00 43.88 180 LYS A CA 1
ATOM 1526 C C . LYS A 1 180 ? -8.978 -4.512 11.734 1.00 43.88 180 LYS A C 1
ATOM 1528 O O . LYS A 1 180 ? -9.259 -5.675 11.997 1.00 43.88 180 LYS A O 1
ATOM 1533 N N . TYR A 1 181 ? -7.822 -3.956 12.075 1.00 41.53 181 TYR A N 1
ATOM 1534 C CA . TYR A 1 181 ? -6.884 -4.613 12.974 1.00 41.53 181 TYR A CA 1
ATOM 1535 C C . TYR A 1 181 ? -7.149 -4.134 14.402 1.00 41.53 181 TYR A C 1
ATOM 1537 O O . TYR A 1 181 ? -6.900 -2.977 14.732 1.00 41.53 181 TYR A O 1
ATOM 1545 N N . SER A 1 182 ? -7.689 -5.008 15.247 1.00 37.59 182 SER A N 1
ATOM 1546 C CA . SER A 1 182 ? -7.649 -4.832 16.698 1.00 37.59 182 SER A CA 1
ATOM 1547 C C . SER A 1 182 ? -6.697 -5.875 17.255 1.00 37.59 182 SER A C 1
ATOM 1549 O O . SER A 1 182 ? -7.030 -7.060 17.280 1.00 37.59 182 SER A O 1
ATOM 1551 N N . SER A 1 183 ? -5.510 -5.464 17.698 1.00 34.06 183 SER A N 1
ATOM 1552 C CA . SER A 1 183 ? -4.694 -6.345 18.525 1.00 34.06 183 SER A CA 1
ATOM 1553 C C . SER A 1 183 ? -5.273 -6.368 19.932 1.00 34.06 183 SER A C 1
ATOM 1555 O O . SER A 1 183 ? -4.783 -5.681 20.821 1.00 34.06 183 SER A O 1
ATOM 1557 N N . SER A 1 184 ? -6.276 -7.204 20.168 1.00 28.56 184 SER A N 1
ATOM 1558 C CA . SER A 1 184 ? -6.468 -7.759 21.504 1.00 28.56 184 SER A CA 1
ATOM 1559 C C . SER A 1 184 ? -5.391 -8.822 21.715 1.00 28.56 184 SER A C 1
ATOM 1561 O O . SER A 1 184 ? -5.658 -10.019 21.651 1.00 28.56 184 SER A O 1
ATOM 1563 N N . ILE A 1 185 ? -4.145 -8.382 21.913 1.00 28.11 185 ILE A N 1
ATOM 1564 C CA . ILE A 1 185 ? -3.161 -9.211 22.606 1.00 28.11 185 ILE A CA 1
ATOM 1565 C C . ILE A 1 185 ? -3.529 -9.065 24.078 1.00 28.11 185 ILE A C 1
ATOM 1567 O O . ILE A 1 185 ? -3.081 -8.149 24.763 1.00 28.11 185 ILE A O 1
ATOM 1571 N N . SER A 1 186 ? -4.437 -9.925 24.527 1.00 27.50 186 SER A N 1
ATOM 1572 C CA . SER A 1 186 ? -4.601 -10.220 25.942 1.00 27.50 186 SER A CA 1
ATOM 1573 C C . SER A 1 186 ? -3.303 -10.864 26.424 1.00 27.50 186 SER A C 1
ATOM 1575 O O . SER A 1 186 ? -3.022 -12.012 26.072 1.00 27.50 186 SER A O 1
ATOM 1577 N N . VAL A 1 187 ? -2.504 -10.094 27.162 1.00 31.17 187 VAL A N 1
ATOM 1578 C CA . VAL A 1 187 ? -1.577 -10.642 28.160 1.00 31.17 187 VAL A CA 1
ATOM 1579 C C . VAL A 1 187 ? -2.355 -10.802 29.454 1.00 31.17 187 VAL A C 1
ATOM 1581 O O . VAL A 1 187 ? -3.081 -9.842 29.801 1.00 31.17 187 VAL A O 1
#

Radius of gyration: 22.57 Å; chains: 1; bounding box: 35×68×55 Å